Protein AF-A0A6A7BN21-F1 (afdb_monomer)

Radius of gyration: 21.77 Å; Cα contacts (8 Å, |Δi|>4): 288; chains: 1; bounding box: 59×49×71 Å

Organism: NCBI:txid1408161

pLDDT: mean 89.81, std 10.06, range [41.47, 98.38]

Secondary structure (DSSP, 8-state):
------PPPTTS--PPPPPPPPPHHHHHH--SPPPHHHHHHHHHHHHHHHHHHHHH-STT------TTS--HHHHHHHHHTTBPPPP-S-TTT--HHHHHHTSTT-B--S-GGGS-GGGGHHHHHHHHHHHHHHHHHHHHHHHTTS--TT-BSSTTS-BHHHHHHHHHHHHHHHTSHHHHHHHHHHHHHHHHHHHHHHHHHHHHTTSS-HHHHHHHHHHHTSHHHHHTS--S---GGG-HHHHHHHHHHHHHHHHHHHHHHHHHH-

Structure (mmCIF, N/CA/C/O backbone):
data_AF-A0A6A7BN21-F1
#
_entry.id   AF-A0A6A7BN21-F1
#
loop_
_atom_site.group_PDB
_atom_site.id
_atom_site.type_symbol
_atom_site.label_atom_id
_atom_site.label_alt_id
_atom_site.label_comp_id
_atom_site.label_asym_id
_atom_site.label_entity_id
_atom_site.label_seq_id
_atom_site.pdbx_PDB_ins_code
_atom_site.Cartn_x
_atom_site.Cartn_y
_atom_site.Cartn_z
_atom_site.occupancy
_atom_site.B_iso_or_equiv
_atom_site.auth_seq_id
_atom_site.auth_comp_id
_atom_site.auth_asym_id
_atom_site.auth_atom_id
_atom_site.pdbx_PDB_model_num
ATOM 1 N N . MET A 1 1 ? 35.716 -1.333 -40.943 1.00 42.56 1 MET A N 1
ATOM 2 C CA . MET A 1 1 ? 34.326 -1.482 -41.421 1.00 42.56 1 MET A CA 1
ATOM 3 C C . MET A 1 1 ? 33.413 -0.861 -40.382 1.00 42.56 1 MET A C 1
ATOM 5 O O . MET A 1 1 ? 33.575 -1.218 -39.221 1.00 42.56 1 MET A O 1
ATOM 9 N N . PRO A 1 2 ? 32.550 0.103 -40.733 1.00 41.47 2 PRO A N 1
ATOM 10 C CA . PRO A 1 2 ? 31.621 0.665 -39.765 1.00 41.47 2 PRO A CA 1
ATOM 11 C C . PRO A 1 2 ? 30.553 -0.388 -39.455 1.00 41.47 2 PRO A C 1
ATOM 13 O O . PRO A 1 2 ? 29.989 -0.986 -40.371 1.00 41.47 2 PRO A O 1
ATOM 16 N N . ALA A 1 3 ? 30.319 -0.651 -38.169 1.00 44.78 3 ALA A N 1
ATOM 17 C CA . ALA A 1 3 ? 29.201 -1.471 -37.732 1.00 44.78 3 ALA A CA 1
ATOM 18 C C . ALA A 1 3 ? 27.913 -0.778 -38.188 1.00 44.78 3 ALA A C 1
ATOM 20 O O . ALA A 1 3 ? 27.638 0.355 -37.791 1.00 44.78 3 ALA A O 1
ATOM 21 N N . ILE A 1 4 ? 27.159 -1.438 -39.065 1.00 44.41 4 ILE A N 1
ATOM 22 C CA . ILE A 1 4 ? 25.801 -1.027 -39.399 1.00 44.41 4 ILE A CA 1
ATOM 23 C C . ILE A 1 4 ? 25.013 -1.186 -38.101 1.00 44.41 4 ILE A C 1
ATOM 25 O O . ILE A 1 4 ? 24.675 -2.300 -37.709 1.00 44.41 4 ILE A O 1
ATOM 29 N N . LEU A 1 5 ? 24.791 -0.075 -37.396 1.00 45.62 5 LEU A N 1
ATOM 30 C CA . LEU A 1 5 ? 23.805 0.004 -36.329 1.00 45.62 5 LEU A CA 1
ATOM 31 C C . LEU A 1 5 ? 22.455 -0.240 -36.999 1.00 45.62 5 LEU A C 1
ATOM 33 O O . LEU A 1 5 ? 21.866 0.667 -37.585 1.00 45.62 5 LEU A O 1
ATOM 37 N N . SER A 1 6 ? 22.023 -1.500 -37.004 1.00 56.97 6 SER A N 1
ATOM 38 C CA . SER A 1 6 ? 20.677 -1.881 -37.396 1.00 56.97 6 SER A CA 1
ATOM 39 C C . SER A 1 6 ? 19.718 -1.052 -36.555 1.00 56.97 6 SER A C 1
ATOM 41 O O . SER A 1 6 ? 19.691 -1.193 -35.330 1.00 56.97 6 SER A O 1
ATOM 43 N N . LEU A 1 7 ? 18.989 -0.146 -37.208 1.00 54.78 7 LEU A N 1
ATOM 44 C CA . LEU A 1 7 ? 17.945 0.628 -36.556 1.00 54.78 7 LEU A CA 1
ATOM 45 C C . LEU A 1 7 ? 16.974 -0.353 -35.887 1.00 54.78 7 LEU A C 1
ATOM 47 O O . LEU A 1 7 ? 16.630 -1.370 -36.500 1.00 54.78 7 LEU A O 1
ATOM 51 N N . PRO A 1 8 ? 16.558 -0.092 -34.642 1.00 55.47 8 PRO A N 1
ATOM 52 C CA . PRO A 1 8 ? 15.614 -0.962 -33.972 1.00 55.47 8 PRO A CA 1
ATOM 53 C C . PRO A 1 8 ? 14.307 -0.994 -34.769 1.00 55.47 8 PRO A C 1
ATOM 55 O O . PRO A 1 8 ? 13.751 0.042 -35.131 1.00 55.47 8 PRO A O 1
ATOM 58 N N . VAL A 1 9 ? 13.848 -2.203 -35.085 1.00 60.66 9 VAL A N 1
ATOM 59 C CA . VAL A 1 9 ? 12.593 -2.423 -35.807 1.00 60.66 9 VAL A CA 1
ATOM 60 C C . VAL A 1 9 ? 11.453 -2.351 -34.785 1.00 60.66 9 VAL A C 1
ATOM 62 O O . VAL A 1 9 ? 11.447 -3.155 -33.846 1.00 60.66 9 VAL A O 1
ATOM 65 N N . PRO A 1 10 ? 10.494 -1.416 -34.927 1.00 67.75 10 PRO A N 1
ATOM 66 C CA . PRO A 1 10 ? 9.349 -1.328 -34.027 1.00 67.75 10 PRO A CA 1
ATOM 67 C C . PRO A 1 10 ? 8.583 -2.654 -33.962 1.00 67.75 10 PRO A C 1
ATOM 69 O O . PRO A 1 10 ? 8.379 -3.312 -34.982 1.00 67.75 10 PRO A O 1
ATOM 72 N N . GLY A 1 11 ? 8.155 -3.048 -32.762 1.00 64.25 11 GLY A N 1
ATOM 73 C CA . GLY A 1 11 ? 7.346 -4.252 -32.546 1.00 64.25 11 GLY A CA 1
ATOM 74 C C . GLY A 1 11 ? 8.090 -5.592 -32.603 1.00 64.25 11 GLY A C 1
ATOM 75 O O . GLY A 1 11 ? 7.440 -6.631 -32.530 1.00 64.25 11 GLY A O 1
ATOM 76 N N . LEU A 1 12 ? 9.425 -5.604 -32.706 1.00 74.44 12 LEU A N 1
ATOM 77 C CA . LEU A 1 12 ? 10.199 -6.854 -32.761 1.00 74.44 12 LEU A CA 1
ATOM 78 C C . LEU A 1 12 ? 10.358 -7.536 -31.389 1.00 74.44 12 LEU A C 1
ATOM 80 O O . LEU A 1 12 ? 10.608 -8.737 -31.320 1.00 74.44 12 LEU A O 1
ATOM 84 N N . TYR A 1 13 ? 10.190 -6.780 -30.301 1.00 82.06 13 TYR A N 1
ATOM 85 C CA . TYR A 1 13 ? 10.332 -7.266 -28.930 1.00 82.06 13 TYR A CA 1
ATOM 86 C C . TYR A 1 13 ? 9.049 -7.046 -28.127 1.00 82.06 13 TYR A C 1
ATOM 88 O O . TYR A 1 13 ? 8.415 -5.995 -28.214 1.00 82.06 13 TYR A O 1
ATOM 96 N N . SER A 1 14 ? 8.699 -8.033 -27.302 1.00 87.00 14 SER A N 1
ATOM 97 C CA . SER A 1 14 ? 7.621 -7.944 -26.315 1.00 87.00 14 SER A CA 1
ATOM 98 C C . SER A 1 14 ? 8.049 -8.635 -25.023 1.00 87.00 14 SER A C 1
ATOM 100 O O . SER A 1 14 ? 8.828 -9.588 -25.059 1.00 87.00 14 SER A O 1
ATOM 102 N N . LEU A 1 15 ? 7.575 -8.121 -23.889 1.00 89.44 15 LEU A N 1
ATOM 103 C CA . LEU A 1 15 ? 7.715 -8.783 -22.593 1.00 89.44 15 LEU A CA 1
ATOM 104 C C . LEU A 1 15 ? 6.478 -9.655 -22.347 1.00 89.44 15 LEU A C 1
ATOM 106 O O . LEU A 1 15 ? 5.384 -9.263 -22.769 1.00 89.44 15 LEU A O 1
ATOM 110 N N . PRO A 1 16 ? 6.621 -10.813 -21.678 1.00 91.56 16 PRO A N 1
ATOM 111 C CA . PRO A 1 16 ? 5.476 -11.612 -21.266 1.00 91.56 16 PRO A CA 1
ATOM 112 C C . PRO A 1 16 ? 4.505 -10.783 -20.410 1.00 91.56 16 PRO A C 1
ATOM 114 O O . PRO A 1 16 ? 4.956 -9.991 -19.582 1.00 91.56 16 PRO A O 1
ATOM 117 N N . PRO A 1 17 ? 3.183 -10.937 -20.578 1.00 92.56 17 PRO A N 1
ATOM 118 C CA . PRO A 1 17 ? 2.234 -10.291 -19.683 1.00 92.56 17 PRO A CA 1
ATOM 119 C C . PRO A 1 17 ? 2.371 -10.860 -18.266 1.00 92.56 17 PRO A C 1
ATOM 121 O O . PRO A 1 17 ? 2.760 -12.014 -18.083 1.00 92.56 17 PRO A O 1
ATOM 124 N N . PHE A 1 18 ? 2.006 -10.056 -17.267 1.00 94.44 18 PHE A N 1
ATOM 125 C CA . PHE A 1 18 ? 1.865 -10.556 -15.900 1.00 94.44 18 PHE A CA 1
ATOM 126 C C . PHE A 1 18 ? 0.624 -11.440 -15.778 1.00 94.44 18 PHE A C 1
ATOM 128 O O . PHE A 1 18 ? -0.280 -11.387 -16.620 1.00 94.44 18 PHE A O 1
ATOM 135 N N . SER A 1 19 ? 0.577 -12.230 -14.705 1.00 94.50 19 SER A N 1
ATOM 136 C CA . SER A 1 19 ? -0.635 -12.938 -14.308 1.00 94.50 19 SER A CA 1
ATOM 137 C C . SER A 1 19 ? -1.807 -11.949 -14.142 1.00 94.50 19 SER A C 1
ATOM 139 O O . SER A 1 19 ? -1.586 -10.791 -13.763 1.00 94.50 19 SER A O 1
ATOM 141 N N . PRO A 1 20 ? -3.055 -12.351 -14.462 1.00 93.50 20 PRO A N 1
ATOM 142 C CA . PRO A 1 20 ? -4.218 -11.479 -14.316 1.00 93.50 20 PRO A CA 1
ATOM 143 C C . PRO A 1 20 ? -4.337 -10.923 -12.897 1.00 93.50 20 PRO A C 1
ATOM 145 O O . PRO A 1 20 ? -4.023 -11.614 -11.930 1.00 93.50 20 PRO A O 1
ATOM 148 N N . ALA A 1 21 ? -4.815 -9.685 -12.772 1.00 94.12 21 ALA A N 1
ATOM 149 C CA . ALA A 1 21 ? -4.998 -9.066 -11.467 1.00 94.12 21 ALA A CA 1
ATOM 150 C C . ALA A 1 21 ? -5.966 -9.876 -10.590 1.00 94.12 21 ALA A C 1
ATOM 152 O O . ALA A 1 21 ? -6.990 -10.379 -11.060 1.00 94.12 21 ALA A O 1
ATOM 153 N N . LEU A 1 22 ? -5.622 -9.971 -9.311 1.00 94.00 22 LEU A N 1
ATOM 154 C CA . LEU A 1 22 ? -6.385 -10.646 -8.279 1.00 94.00 22 LEU A CA 1
ATOM 155 C C . LEU A 1 22 ? -7.800 -10.078 -8.197 1.00 94.00 22 LEU A C 1
ATOM 157 O O . LEU A 1 22 ? -8.002 -8.861 -8.207 1.00 94.00 22 LEU A O 1
ATOM 161 N N . THR A 1 23 ? -8.778 -10.972 -8.090 1.00 92.75 23 THR A N 1
ATOM 162 C CA . THR A 1 23 ? -10.183 -10.604 -7.936 1.00 92.75 23 THR A CA 1
ATOM 163 C C . THR A 1 23 ? -10.618 -10.724 -6.484 1.00 92.75 23 THR A C 1
ATOM 165 O O . THR A 1 23 ? -10.099 -11.537 -5.715 1.00 92.75 23 THR A O 1
ATOM 168 N N . GLN A 1 24 ? -11.637 -9.944 -6.128 1.00 92.44 24 GLN A N 1
ATOM 169 C CA . GLN A 1 24 ? -12.270 -10.033 -4.818 1.00 92.44 24 GLN A CA 1
ATOM 170 C C . GLN A 1 24 ? -12.820 -11.445 -4.549 1.00 92.44 24 GLN A C 1
ATOM 172 O O . GLN A 1 24 ? -12.638 -11.980 -3.459 1.00 92.44 24 GLN A O 1
ATOM 177 N N . ASP A 1 25 ? -13.422 -12.082 -5.556 1.00 93.12 25 ASP A N 1
ATOM 178 C CA . ASP A 1 25 ? -13.955 -13.444 -5.437 1.00 93.12 25 ASP A CA 1
ATOM 179 C C . ASP A 1 25 ? -12.863 -14.473 -5.117 1.00 93.12 25 ASP A C 1
ATOM 181 O O . ASP A 1 25 ? -13.077 -15.367 -4.300 1.00 93.12 25 ASP A O 1
ATOM 185 N N . ALA A 1 26 ? -11.675 -14.337 -5.719 1.00 94.81 26 ALA A N 1
ATOM 186 C CA . ALA A 1 26 ? -10.551 -15.229 -5.448 1.00 94.81 26 ALA A CA 1
ATOM 187 C C . ALA A 1 26 ? -10.049 -15.095 -4.003 1.00 94.81 26 ALA A C 1
ATOM 189 O O . ALA A 1 26 ? -9.702 -16.098 -3.380 1.00 94.81 26 ALA A O 1
ATOM 190 N N . VAL A 1 27 ? -10.059 -13.880 -3.449 1.00 94.31 27 VAL A N 1
ATOM 191 C CA . VAL A 1 27 ? -9.724 -13.645 -2.038 1.00 94.31 27 VAL A CA 1
ATOM 192 C C . VAL A 1 27 ? -10.756 -14.251 -1.098 1.00 94.31 27 VAL A C 1
ATOM 194 O O . VAL A 1 27 ? -10.382 -14.928 -0.140 1.00 94.31 27 VAL A O 1
ATOM 197 N N . HIS A 1 28 ? -12.045 -14.074 -1.385 1.00 92.25 28 HIS A N 1
ATOM 198 C CA . HIS A 1 28 ? -13.116 -14.659 -0.572 1.00 92.25 28 HIS A CA 1
ATOM 199 C C . HIS A 1 28 ? -13.106 -16.187 -0.600 1.00 92.25 28 HIS A C 1
ATOM 201 O O . HIS A 1 28 ? -13.373 -16.826 0.416 1.00 92.25 28 HIS A O 1
ATOM 207 N N . ALA A 1 29 ? -12.760 -16.778 -1.744 1.00 95.19 29 ALA A N 1
ATOM 208 C CA . ALA A 1 29 ? -12.617 -18.222 -1.893 1.00 95.19 29 ALA A CA 1
ATOM 209 C C . ALA A 1 29 ? -11.328 -18.780 -1.261 1.00 95.19 29 ALA A C 1
ATOM 211 O O . ALA A 1 29 ? -11.211 -19.994 -1.084 1.00 95.19 29 ALA A O 1
ATOM 212 N N . CYS A 1 30 ? -10.354 -17.926 -0.933 1.00 96.38 30 CYS A N 1
ATOM 213 C CA . CYS A 1 30 ? -9.093 -18.353 -0.346 1.00 96.38 30 CYS A CA 1
ATOM 214 C C . CYS A 1 30 ? -9.301 -18.790 1.121 1.00 96.38 30 CYS A C 1
ATOM 216 O O . CYS A 1 30 ? -9.853 -18.024 1.921 1.00 96.38 30 CYS A O 1
ATOM 218 N N . PRO A 1 31 ? -8.875 -20.008 1.507 1.00 94.12 31 PRO A N 1
ATOM 219 C CA . PRO A 1 31 ? -9.107 -20.519 2.855 1.00 94.12 31 PRO A CA 1
ATOM 220 C C . PRO A 1 31 ? -8.127 -19.947 3.884 1.00 94.12 31 PRO A C 1
ATOM 222 O O . PRO A 1 31 ? -8.529 -19.668 5.012 1.00 94.12 31 PRO A O 1
ATOM 225 N N . GLU A 1 32 ? -6.862 -19.745 3.508 1.00 95.69 32 GLU A N 1
ATOM 226 C CA . GLU A 1 32 ? -5.788 -19.409 4.445 1.00 95.69 32 GLU A CA 1
ATOM 227 C C . GLU A 1 32 ? -5.035 -18.147 4.006 1.00 95.69 32 GLU A C 1
ATOM 229 O O . GLU A 1 32 ? -4.597 -18.066 2.856 1.00 95.69 32 GLU A O 1
ATOM 234 N N . PRO A 1 33 ? -4.876 -17.150 4.896 1.00 97.19 33 PRO A N 1
ATOM 235 C CA . PRO A 1 33 ? -4.109 -15.953 4.592 1.00 97.19 33 PRO A CA 1
ATOM 236 C C . PRO A 1 33 ? -2.603 -16.232 4.637 1.00 97.19 33 PRO A C 1
ATOM 238 O O . PRO A 1 33 ? -2.114 -17.024 5.446 1.00 97.19 33 PRO A O 1
ATOM 241 N N . LEU A 1 34 ? -1.844 -15.506 3.817 1.00 96.56 34 LEU A N 1
ATOM 242 C CA . LEU A 1 34 ? -0.387 -15.502 3.897 1.00 96.56 34 LEU A CA 1
ATOM 243 C C . LEU A 1 34 ? 0.067 -14.909 5.250 1.00 96.56 34 LEU A C 1
ATOM 245 O O . LEU A 1 34 ? -0.514 -13.924 5.714 1.00 96.56 34 LEU A O 1
ATOM 249 N N . PRO A 1 35 ? 1.134 -15.430 5.886 1.00 97.56 35 PRO A N 1
ATOM 250 C CA . PRO A 1 35 ? 1.651 -14.843 7.115 1.00 97.56 35 PRO A CA 1
ATOM 251 C C . PRO A 1 35 ? 2.061 -13.373 6.949 1.00 97.56 35 PRO A C 1
ATOM 253 O O . PRO A 1 35 ? 2.876 -13.029 6.090 1.00 97.56 35 PRO A O 1
ATOM 256 N N . ALA A 1 36 ? 1.555 -12.511 7.835 1.00 97.12 36 ALA A N 1
ATOM 257 C CA . ALA A 1 36 ? 1.750 -11.061 7.764 1.00 97.12 36 ALA A CA 1
ATOM 258 C C . ALA A 1 36 ? 3.226 -10.635 7.680 1.00 97.12 36 ALA A C 1
ATOM 260 O O . ALA A 1 36 ? 3.567 -9.737 6.913 1.00 97.12 36 ALA A O 1
ATOM 261 N N . TYR A 1 37 ? 4.116 -11.298 8.426 1.00 96.75 37 TYR A N 1
ATOM 262 C CA . TYR A 1 37 ? 5.542 -10.955 8.448 1.00 96.75 37 TYR A CA 1
ATOM 263 C C . TYR A 1 37 ? 6.227 -11.162 7.087 1.00 96.75 37 TYR A C 1
ATOM 265 O O . TYR A 1 37 ? 7.124 -10.395 6.735 1.00 96.75 37 TYR A O 1
ATOM 273 N N . LEU A 1 38 ? 5.800 -12.164 6.306 1.00 96.50 38 LEU A N 1
ATOM 274 C CA . LEU A 1 38 ? 6.321 -12.393 4.957 1.00 96.50 38 LEU A CA 1
ATOM 275 C C . LEU A 1 38 ? 5.877 -11.267 4.031 1.00 96.50 38 LEU A C 1
ATOM 277 O O . LEU A 1 38 ? 6.703 -10.671 3.341 1.00 96.50 38 LEU A O 1
ATOM 281 N N . LEU A 1 39 ? 4.585 -10.936 4.067 1.00 97.25 39 LEU A N 1
ATOM 282 C CA . LEU A 1 39 ? 4.015 -9.902 3.213 1.00 97.25 39 LEU A CA 1
ATOM 283 C C . LEU A 1 39 ? 4.629 -8.525 3.500 1.00 97.25 39 LEU A C 1
ATOM 285 O O . LEU A 1 39 ? 5.027 -7.821 2.572 1.00 97.25 39 LEU A O 1
ATOM 289 N N . ILE A 1 40 ? 4.798 -8.177 4.779 1.00 98.12 40 ILE A N 1
ATOM 290 C CA . ILE A 1 40 ? 5.505 -6.964 5.215 1.00 98.12 40 ILE A CA 1
ATOM 291 C C . ILE A 1 40 ? 6.932 -6.936 4.662 1.00 98.12 40 ILE A C 1
ATOM 293 O O . ILE A 1 40 ? 7.345 -5.931 4.080 1.00 98.12 40 ILE A O 1
ATOM 297 N N . GLY A 1 41 ? 7.672 -8.040 4.801 1.00 97.62 41 GLY A N 1
ATOM 298 C CA . GLY A 1 41 ? 9.033 -8.156 4.281 1.00 97.62 41 GLY A CA 1
ATOM 299 C C . GLY A 1 41 ? 9.101 -7.912 2.772 1.00 97.62 41 GLY A C 1
ATOM 300 O O . GLY A 1 41 ? 9.922 -7.116 2.316 1.00 97.62 41 GLY A O 1
ATOM 301 N N . HIS A 1 42 ? 8.201 -8.525 1.999 1.00 97.62 42 HIS A N 1
ATOM 302 C CA . HIS A 1 42 ? 8.120 -8.314 0.551 1.00 97.62 42 HIS A CA 1
ATOM 303 C C . HIS A 1 42 ? 7.785 -6.864 0.188 1.00 97.62 42 HIS A C 1
ATOM 305 O O . HIS A 1 42 ? 8.465 -6.287 -0.662 1.00 97.62 42 HIS A O 1
ATOM 311 N N . MET A 1 43 ? 6.799 -6.248 0.848 1.00 98.38 43 MET A N 1
ATOM 312 C CA . MET A 1 43 ? 6.413 -4.859 0.577 1.00 98.38 43 MET A CA 1
ATOM 313 C C . MET A 1 43 ? 7.553 -3.878 0.858 1.00 98.38 43 MET A C 1
ATOM 315 O O . MET A 1 43 ? 7.820 -2.989 0.048 1.00 98.38 43 MET A O 1
ATOM 319 N N . LEU A 1 44 ? 8.259 -4.037 1.978 1.00 97.94 44 LEU A N 1
ATOM 320 C CA . LEU A 1 44 ? 9.373 -3.157 2.335 1.00 97.94 44 LEU A CA 1
ATOM 321 C C . LEU A 1 44 ? 10.565 -3.331 1.390 1.00 97.94 44 LEU A C 1
ATOM 323 O O . LEU A 1 44 ? 11.088 -2.336 0.886 1.00 97.94 44 LEU A O 1
ATOM 327 N N . ASN A 1 45 ? 10.956 -4.575 1.104 1.00 97.69 45 ASN A N 1
ATOM 328 C CA . ASN A 1 45 ? 12.067 -4.863 0.197 1.00 97.69 45 ASN A CA 1
ATOM 329 C C . ASN A 1 45 ? 11.795 -4.319 -1.208 1.00 97.69 45 ASN A C 1
ATOM 331 O O . ASN A 1 45 ? 12.654 -3.651 -1.788 1.00 97.69 45 ASN A O 1
ATOM 335 N N . LEU A 1 46 ? 10.584 -4.540 -1.730 1.00 97.81 46 LEU A N 1
ATOM 336 C CA . LEU A 1 46 ? 10.193 -4.003 -3.026 1.00 97.81 46 LEU A CA 1
ATOM 337 C C . LEU A 1 46 ? 10.170 -2.475 -3.017 1.00 97.81 46 LEU A C 1
ATOM 339 O O . LEU A 1 46 ? 10.686 -1.862 -3.946 1.00 97.81 46 LEU A O 1
ATOM 343 N N . SER A 1 47 ? 9.627 -1.849 -1.970 1.00 97.75 47 SER A N 1
ATOM 344 C CA . SER A 1 47 ? 9.594 -0.385 -1.860 1.00 97.75 47 SER A CA 1
ATOM 345 C C . SER A 1 47 ? 10.993 0.210 -1.970 1.00 97.75 47 SER A C 1
ATOM 347 O O . SER A 1 47 ? 11.219 1.090 -2.796 1.00 97.75 47 SER A O 1
ATOM 349 N N . ILE A 1 48 ? 11.950 -0.313 -1.198 1.00 97.06 48 ILE A N 1
ATOM 350 C CA . ILE A 1 48 ? 13.353 0.121 -1.243 1.00 97.06 48 ILE A CA 1
ATOM 351 C C . ILE A 1 48 ? 13.923 -0.068 -2.651 1.00 97.06 48 ILE A C 1
ATOM 353 O O . ILE A 1 48 ? 14.566 0.838 -3.185 1.00 97.06 48 ILE A O 1
ATOM 357 N N . HIS A 1 49 ? 13.661 -1.221 -3.266 1.00 96.69 49 HIS A N 1
ATOM 358 C CA . HIS A 1 49 ? 14.163 -1.530 -4.596 1.00 96.69 49 HIS A CA 1
ATOM 359 C C . HIS A 1 49 ? 13.626 -0.550 -5.652 1.00 96.69 49 HIS A C 1
ATOM 361 O O . HIS A 1 49 ? 14.418 0.100 -6.336 1.00 96.69 49 HIS A O 1
ATOM 367 N N . LEU A 1 50 ? 12.307 -0.354 -5.735 1.00 95.69 50 LEU A N 1
ATOM 368 C CA . LEU A 1 50 ? 11.693 0.540 -6.724 1.00 95.69 50 LEU A CA 1
ATOM 369 C C . LEU A 1 50 ? 12.052 2.008 -6.484 1.00 95.69 50 LEU A C 1
ATOM 371 O O . LEU A 1 50 ? 12.338 2.727 -7.439 1.00 95.69 50 LEU A O 1
ATOM 375 N N . ILE A 1 51 ? 12.118 2.441 -5.221 1.00 95.06 51 ILE A N 1
ATOM 376 C CA . ILE A 1 51 ? 12.590 3.785 -4.867 1.00 95.06 51 ILE A CA 1
ATOM 377 C C . ILE A 1 51 ? 14.037 3.979 -5.324 1.00 95.06 51 ILE A C 1
ATOM 379 O O . ILE A 1 51 ? 14.366 5.049 -5.826 1.00 95.06 51 ILE A O 1
ATOM 383 N N . SER A 1 52 ? 14.906 2.972 -5.190 1.00 94.31 52 SER A N 1
ATOM 384 C CA . SER A 1 52 ? 16.302 3.090 -5.630 1.00 94.31 52 SER A CA 1
ATOM 385 C C . SER A 1 52 ? 16.441 3.149 -7.156 1.00 94.31 52 SER A C 1
ATOM 387 O O . SER A 1 52 ? 17.243 3.937 -7.657 1.00 94.31 52 SER A O 1
ATOM 389 N N . ILE A 1 53 ? 15.614 2.404 -7.899 1.00 93.56 53 ILE A N 1
ATOM 390 C CA . ILE A 1 53 ? 15.529 2.493 -9.366 1.00 93.56 53 ILE A CA 1
ATOM 391 C C . ILE A 1 53 ? 15.080 3.889 -9.794 1.00 93.56 53 ILE A C 1
ATOM 393 O O . ILE A 1 53 ? 15.741 4.528 -10.616 1.00 93.56 53 ILE A O 1
ATOM 397 N N . ASP A 1 54 ? 14.003 4.395 -9.193 1.00 91.00 54 ASP A N 1
ATOM 398 C CA . ASP A 1 54 ? 13.528 5.751 -9.458 1.00 91.00 54 ASP A CA 1
ATOM 399 C C . ASP A 1 54 ? 14.590 6.781 -9.082 1.00 91.00 54 ASP A C 1
ATOM 401 O O . ASP A 1 54 ? 14.774 7.755 -9.810 1.00 91.00 54 ASP A O 1
ATOM 405 N N . ALA A 1 55 ? 15.341 6.543 -8.000 1.00 90.75 55 ALA A N 1
ATOM 406 C CA . ALA A 1 55 ? 16.434 7.383 -7.521 1.00 90.75 55 ALA A CA 1
ATOM 407 C C . ALA A 1 55 ? 17.694 7.365 -8.412 1.00 90.75 55 ALA A C 1
ATOM 409 O O . ALA A 1 55 ? 18.495 8.307 -8.346 1.00 90.75 55 ALA A O 1
ATOM 410 N N . ALA A 1 56 ? 17.849 6.373 -9.286 1.00 91.31 56 ALA A N 1
ATOM 411 C CA . ALA A 1 56 ? 19.022 6.216 -10.142 1.00 91.31 56 ALA A CA 1
ATOM 412 C C . ALA A 1 56 ? 18.823 6.721 -11.583 1.00 91.31 56 ALA A C 1
ATOM 414 O O . ALA A 1 56 ? 19.806 7.003 -12.268 1.00 91.31 56 ALA A O 1
ATOM 415 N N . GLY A 1 57 ? 17.579 6.887 -12.048 1.00 86.50 57 GLY A N 1
ATOM 416 C CA . GLY A 1 57 ? 17.302 7.291 -13.430 1.00 86.50 57 GLY A CA 1
ATOM 417 C C . GLY A 1 57 ? 16.035 8.121 -13.619 1.00 86.50 57 GLY A C 1
ATOM 418 O O . GLY A 1 57 ? 15.383 8.531 -12.662 1.00 86.50 57 GLY A O 1
ATOM 419 N N . SER A 1 58 ? 15.709 8.385 -14.886 1.00 88.31 58 SER A N 1
ATOM 420 C CA . SER A 1 58 ? 14.498 9.096 -15.333 1.00 88.31 58 SER A CA 1
ATOM 421 C C . SER A 1 58 ? 13.678 8.297 -16.352 1.00 88.31 58 SER A C 1
ATOM 423 O O . SER A 1 58 ? 12.751 8.831 -16.960 1.00 88.31 58 SER A O 1
ATOM 425 N N . PHE A 1 59 ? 14.004 7.012 -16.542 1.00 90.94 59 PHE A N 1
ATOM 426 C CA . PHE A 1 59 ? 13.330 6.131 -17.500 1.00 90.94 59 PHE A CA 1
ATOM 427 C C . PHE A 1 59 ? 11.811 6.089 -17.267 1.00 90.94 59 PHE A C 1
ATOM 429 O O . PHE A 1 59 ? 11.023 6.176 -18.204 1.00 90.94 59 PHE A O 1
ATOM 436 N N . PHE A 1 60 ? 11.388 6.056 -16.001 1.00 90.06 60 PHE A N 1
ATOM 437 C CA . PHE A 1 60 ? 9.977 6.063 -15.607 1.00 90.06 60 PHE A CA 1
ATOM 438 C C . PHE A 1 60 ? 9.407 7.471 -15.387 1.00 90.06 60 PHE A C 1
ATOM 440 O O . PHE A 1 60 ? 8.423 7.644 -14.670 1.00 90.06 60 PHE A O 1
ATOM 447 N N . GLY A 1 61 ? 9.981 8.479 -16.045 1.00 85.75 61 GLY A N 1
ATOM 448 C CA . GLY A 1 61 ? 9.537 9.866 -15.980 1.00 85.75 61 GLY A CA 1
ATOM 449 C C . GLY A 1 61 ? 10.201 10.686 -14.870 1.00 85.75 61 GLY A C 1
ATOM 450 O O . GLY A 1 61 ? 11.102 10.211 -14.173 1.00 85.75 61 GLY A O 1
ATOM 451 N N . PRO A 1 62 ? 9.793 11.960 -14.737 1.00 80.94 62 PRO A N 1
ATOM 452 C CA . PRO A 1 62 ? 10.313 12.846 -13.709 1.00 80.94 62 PRO A CA 1
ATOM 453 C C . PRO A 1 62 ? 9.858 12.390 -12.322 1.00 80.94 62 PRO A C 1
ATOM 455 O O . PRO A 1 62 ? 8.749 11.885 -12.147 1.00 80.94 62 PRO A O 1
ATOM 458 N N . ARG A 1 63 ? 10.713 12.617 -11.324 1.00 76.88 63 ARG A N 1
ATOM 459 C CA . ARG A 1 63 ? 10.362 12.360 -9.927 1.00 76.88 63 ARG A CA 1
ATOM 460 C C . ARG A 1 63 ? 9.384 13.413 -9.446 1.00 76.88 63 ARG A C 1
ATOM 462 O O . ARG A 1 63 ? 9.678 14.604 -9.544 1.00 76.88 63 ARG A O 1
ATOM 469 N N . ASP A 1 64 ? 8.280 12.968 -8.859 1.00 74.12 64 ASP A N 1
ATOM 470 C CA . ASP A 1 64 ? 7.507 13.841 -7.990 1.00 74.12 64 ASP A CA 1
ATOM 471 C C . ASP A 1 64 ? 8.245 13.970 -6.652 1.00 74.12 64 ASP A C 1
ATOM 473 O O . ASP A 1 64 ? 8.439 12.991 -5.928 1.00 74.12 64 ASP A O 1
ATOM 477 N N . THR A 1 65 ? 8.716 15.178 -6.358 1.00 76.06 65 THR A N 1
ATOM 478 C CA . THR A 1 65 ? 9.421 15.516 -5.116 1.00 76.06 65 THR A CA 1
ATOM 479 C C . THR A 1 65 ? 8.507 16.179 -4.091 1.00 76.06 65 THR A C 1
ATOM 481 O O . THR A 1 65 ? 8.977 16.568 -3.022 1.00 76.06 65 THR A O 1
ATOM 484 N N . SER A 1 66 ? 7.212 16.318 -4.387 1.00 87.38 66 SER A N 1
ATOM 485 C CA . SER A 1 66 ? 6.240 16.878 -3.456 1.00 87.38 66 SER A CA 1
ATOM 486 C C . SER A 1 66 ? 6.110 15.983 -2.217 1.00 87.38 66 SER A C 1
ATOM 488 O O . SER A 1 66 ? 5.632 14.852 -2.330 1.00 87.38 66 SER A O 1
ATOM 490 N N . PRO A 1 67 ? 6.429 16.480 -1.005 1.00 87.19 67 PRO A N 1
ATOM 491 C CA . PRO A 1 67 ? 6.166 15.740 0.231 1.00 87.19 67 PRO A CA 1
ATOM 492 C C . PRO A 1 67 ? 4.666 15.699 0.579 1.00 87.19 67 PRO A C 1
ATOM 494 O O . PRO A 1 67 ? 4.269 15.054 1.546 1.00 87.19 67 PRO A O 1
ATOM 497 N N . TYR A 1 68 ? 3.830 16.397 -0.199 1.00 89.62 68 TYR A N 1
ATOM 498 C CA . TYR A 1 68 ? 2.389 16.551 0.009 1.00 89.62 68 TYR A CA 1
ATOM 499 C C . TYR A 1 68 ? 1.554 15.825 -1.053 1.00 89.62 68 TYR A C 1
ATOM 501 O O . TYR A 1 68 ? 0.371 16.130 -1.211 1.00 89.62 68 TYR A O 1
ATOM 509 N N . THR A 1 69 ? 2.172 14.911 -1.801 1.00 90.19 69 THR A N 1
ATOM 510 C CA . THR A 1 69 ? 1.510 14.039 -2.776 1.00 90.19 69 THR A CA 1
ATOM 511 C C . THR A 1 69 ? 1.795 12.587 -2.388 1.00 90.19 69 THR A C 1
ATOM 513 O O . THR A 1 69 ? 2.943 12.267 -2.073 1.00 90.19 69 THR A O 1
ATOM 516 N N . PRO A 1 70 ? 0.799 11.683 -2.382 1.00 92.31 70 PRO A N 1
ATOM 517 C CA . PRO A 1 70 ? 1.029 10.297 -1.997 1.00 92.31 70 PRO A CA 1
ATOM 518 C C . PRO A 1 70 ? 1.731 9.549 -3.135 1.00 92.31 70 PRO A C 1
ATOM 520 O O . PRO A 1 70 ? 1.091 9.012 -4.032 1.00 92.31 70 PRO A O 1
ATOM 523 N N . SER A 1 71 ? 3.060 9.530 -3.097 1.00 92.75 71 SER A N 1
ATOM 524 C CA . SER A 1 71 ? 3.904 8.682 -3.942 1.00 92.75 71 SER A CA 1
ATOM 525 C C . SER A 1 71 ? 4.407 7.470 -3.157 1.00 92.75 71 SER A C 1
ATOM 527 O O . SER A 1 71 ? 4.396 7.483 -1.924 1.00 92.75 71 SER A O 1
ATOM 529 N N . LEU A 1 72 ? 4.907 6.438 -3.851 1.00 94.56 72 LEU A N 1
ATOM 530 C CA . LEU A 1 72 ? 5.531 5.278 -3.198 1.00 94.56 72 LEU A CA 1
ATOM 531 C C . LEU A 1 72 ? 6.610 5.714 -2.195 1.00 94.56 72 LEU A C 1
ATOM 533 O O . LEU A 1 72 ? 6.634 5.236 -1.064 1.00 94.56 72 LEU A O 1
ATOM 537 N N . TYR A 1 73 ? 7.453 6.673 -2.590 1.00 94.44 73 TYR A N 1
ATOM 538 C CA . TYR A 1 73 ? 8.469 7.258 -1.720 1.00 94.44 73 TYR A CA 1
ATOM 539 C C . TYR A 1 73 ? 7.854 7.907 -0.475 1.00 94.44 73 TYR A C 1
ATOM 541 O O . TYR A 1 73 ? 8.240 7.570 0.640 1.00 94.44 73 TYR A O 1
ATOM 549 N N . VAL A 1 74 ? 6.868 8.795 -0.645 1.00 94.69 74 VAL A N 1
ATOM 550 C CA . VAL A 1 74 ? 6.237 9.507 0.478 1.00 94.69 74 VAL A CA 1
ATOM 551 C C . VAL A 1 74 ? 5.548 8.534 1.432 1.00 94.69 74 VAL A C 1
ATOM 553 O O . VAL A 1 74 ? 5.704 8.662 2.645 1.00 94.69 74 VAL A O 1
ATOM 556 N N . LEU A 1 75 ? 4.816 7.548 0.918 1.00 95.62 75 LEU A N 1
ATOM 557 C CA . LEU A 1 75 ? 4.117 6.557 1.739 1.00 95.62 75 LEU A CA 1
ATOM 558 C C . LEU A 1 75 ? 5.100 5.656 2.491 1.00 95.62 75 LEU A C 1
ATOM 560 O O . LEU A 1 75 ? 4.944 5.474 3.699 1.00 95.62 75 LEU A O 1
ATOM 564 N N . TYR A 1 76 ? 6.148 5.173 1.818 1.00 95.94 76 TYR A N 1
ATOM 565 C CA . TYR A 1 76 ? 7.219 4.399 2.444 1.00 95.94 76 TYR A CA 1
ATOM 566 C C . TYR A 1 76 ? 7.912 5.199 3.550 1.00 95.94 76 TYR A C 1
ATOM 568 O O . TYR A 1 76 ? 7.949 4.757 4.696 1.00 95.94 76 TYR A O 1
ATOM 576 N N . THR A 1 77 ? 8.391 6.409 3.244 1.00 94.00 77 THR A N 1
ATOM 577 C CA . THR A 1 77 ? 9.048 7.283 4.223 1.00 94.00 77 THR A CA 1
ATOM 578 C C . THR A 1 77 ? 8.126 7.590 5.392 1.00 94.00 77 THR A C 1
ATOM 580 O O . THR A 1 77 ? 8.569 7.628 6.542 1.00 94.00 77 THR A O 1
ATOM 583 N N . ARG A 1 78 ? 6.829 7.786 5.133 1.00 93.38 78 ARG A N 1
ATOM 584 C CA . ARG A 1 78 ? 5.888 8.046 6.213 1.00 93.38 78 ARG A CA 1
ATOM 585 C C . ARG A 1 78 ? 5.729 6.850 7.140 1.00 93.38 78 ARG A C 1
ATOM 587 O O . ARG A 1 78 ? 5.748 7.023 8.358 1.00 93.38 78 ARG A O 1
ATOM 594 N N . LEU A 1 79 ? 5.597 5.661 6.563 1.00 94.19 79 LEU A N 1
ATOM 595 C CA . LEU A 1 79 ? 5.466 4.412 7.297 1.00 94.19 79 LEU A CA 1
ATOM 596 C C . LEU A 1 79 ? 6.711 4.127 8.149 1.00 94.19 79 LEU A C 1
ATOM 598 O O . LEU A 1 79 ? 6.570 3.799 9.329 1.00 94.19 79 LEU A O 1
ATOM 602 N N . THR A 1 80 ? 7.912 4.302 7.585 1.00 93.12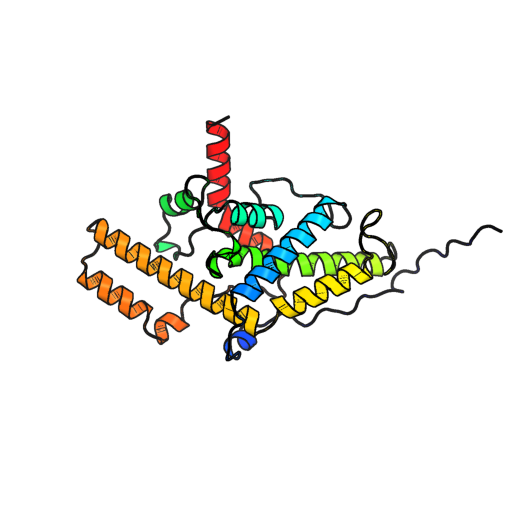 80 THR A N 1
ATOM 603 C CA . THR A 1 80 ? 9.187 4.076 8.287 1.00 93.12 80 THR A CA 1
ATOM 604 C C . THR A 1 80 ? 9.445 5.091 9.390 1.00 93.12 80 THR A C 1
ATOM 606 O O . THR A 1 80 ? 10.028 4.741 10.410 1.00 93.12 80 THR A O 1
ATOM 609 N N . ASN A 1 81 ? 8.978 6.330 9.219 1.00 91.44 81 ASN A N 1
ATOM 610 C CA . ASN A 1 81 ? 9.072 7.377 10.241 1.00 91.44 81 ASN A CA 1
ATOM 611 C C . ASN A 1 81 ? 7.970 7.267 11.308 1.00 91.44 81 ASN A C 1
ATOM 613 O O . ASN A 1 81 ? 7.825 8.157 12.144 1.00 91.44 81 ASN A O 1
ATOM 617 N N . GLY A 1 82 ? 7.172 6.198 11.269 1.00 89.88 82 GLY A N 1
ATOM 618 C CA . GLY A 1 82 ? 6.151 5.920 12.268 1.00 89.88 82 GLY A CA 1
ATOM 619 C C . GLY A 1 82 ? 4.877 6.744 12.113 1.00 89.88 82 GLY A C 1
ATOM 620 O O . GLY A 1 82 ? 3.995 6.615 12.954 1.00 89.88 82 GLY A O 1
ATOM 621 N N . TYR A 1 83 ? 4.706 7.560 11.067 1.00 91.38 83 TYR A N 1
ATOM 622 C CA . TYR A 1 83 ? 3.454 8.305 10.924 1.00 91.38 83 TYR A CA 1
ATOM 623 C C . TYR A 1 83 ? 2.270 7.349 10.775 1.00 91.38 83 TYR A C 1
ATOM 625 O O . TYR A 1 83 ? 2.364 6.268 10.178 1.00 91.38 83 TYR A O 1
ATOM 633 N N . ILE A 1 84 ? 1.147 7.767 11.345 1.00 89.62 84 ILE A N 1
ATOM 634 C CA . ILE A 1 84 ? -0.108 7.027 11.308 1.00 89.62 84 ILE A CA 1
ATOM 635 C C . ILE A 1 84 ? -0.813 7.345 9.983 1.00 89.62 84 ILE A C 1
ATOM 637 O O . ILE A 1 84 ? -0.778 8.483 9.494 1.00 89.62 84 ILE A O 1
ATOM 641 N N . ALA A 1 85 ? -1.408 6.326 9.365 1.00 90.25 85 ALA A N 1
ATOM 642 C CA . ALA A 1 85 ? -2.222 6.500 8.169 1.00 90.25 85 ALA A CA 1
ATOM 643 C C . ALA A 1 85 ? -3.474 7.352 8.480 1.00 90.25 85 ALA A C 1
ATOM 645 O O . ALA A 1 85 ? -3.843 7.512 9.649 1.00 90.25 85 ALA A O 1
ATOM 646 N N . PRO A 1 86 ? -4.130 7.945 7.470 1.00 90.56 86 PRO A N 1
ATOM 647 C CA . PRO A 1 86 ? -5.436 8.569 7.654 1.00 90.56 86 PRO A CA 1
ATOM 648 C C . PRO A 1 86 ? -6.424 7.587 8.301 1.00 90.56 86 PRO A C 1
ATOM 650 O O . PRO A 1 86 ? -6.404 6.397 7.983 1.00 90.56 86 PRO A O 1
ATOM 653 N N . SER A 1 87 ? -7.266 8.087 9.210 1.00 86.25 87 SER A N 1
ATOM 654 C CA . SER A 1 87 ? -8.223 7.259 9.954 1.00 86.25 87 SER A CA 1
ATOM 655 C C . SER A 1 87 ? -9.113 6.435 9.020 1.00 86.25 87 SER A C 1
ATOM 657 O O . SER A 1 87 ? -9.622 6.944 8.022 1.00 86.25 87 SER A O 1
ATOM 659 N N . THR A 1 88 ? -9.316 5.167 9.375 1.00 85.00 88 THR A N 1
ATOM 660 C CA . THR A 1 88 ? -10.181 4.216 8.662 1.00 85.00 88 THR A CA 1
ATOM 661 C C . THR A 1 88 ? -11.631 4.251 9.154 1.00 85.00 88 THR A C 1
ATOM 663 O O . THR A 1 88 ? -12.455 3.442 8.723 1.00 85.00 88 THR A O 1
ATOM 666 N N . LEU A 1 89 ? -11.953 5.183 10.060 1.00 85.69 89 LEU A N 1
ATOM 667 C CA . LEU A 1 89 ? -13.299 5.368 10.580 1.00 85.69 89 LEU A CA 1
ATOM 668 C C . LEU A 1 89 ? -14.280 5.756 9.463 1.00 85.69 89 LEU A C 1
ATOM 670 O O . LEU A 1 89 ? -13.923 6.523 8.562 1.00 85.69 89 LEU A O 1
ATOM 674 N N . PRO A 1 90 ? -15.543 5.300 9.541 1.00 80.31 90 PRO A N 1
ATOM 675 C CA . PRO A 1 90 ? -16.561 5.717 8.590 1.00 80.31 90 PRO A CA 1
ATOM 676 C C . PRO A 1 90 ? -16.764 7.248 8.608 1.00 80.31 90 PRO A C 1
ATOM 678 O O . PRO A 1 90 ? -16.594 7.876 9.659 1.00 80.31 90 PRO A O 1
ATOM 681 N N . PRO A 1 91 ? -17.167 7.881 7.487 1.00 78.38 91 PRO A N 1
ATOM 682 C CA . PRO A 1 91 ? -17.200 9.343 7.360 1.00 78.38 91 PRO A CA 1
ATOM 683 C C . PRO A 1 91 ? -18.005 10.085 8.434 1.00 78.38 91 PRO A C 1
ATOM 685 O O . PRO A 1 91 ? -17.658 11.200 8.808 1.00 78.38 91 PRO A O 1
ATOM 688 N N . ASN A 1 92 ? -19.058 9.465 8.968 1.00 77.69 92 ASN A N 1
ATOM 689 C CA . ASN A 1 92 ? -19.885 10.008 10.050 1.00 77.69 92 ASN A CA 1
ATOM 690 C C . ASN A 1 92 ? -19.187 10.038 11.424 1.00 77.69 92 ASN A C 1
ATOM 692 O O . ASN A 1 92 ? -19.673 10.711 12.333 1.00 77.69 92 ASN A O 1
ATOM 696 N N . PHE A 1 93 ? -18.077 9.319 11.594 1.00 77.62 93 PHE A N 1
ATOM 697 C CA . PHE A 1 93 ? -17.230 9.359 12.788 1.00 77.62 93 PHE A CA 1
ATOM 698 C C . PHE A 1 93 ? -16.021 10.288 12.624 1.00 77.62 93 PHE A C 1
ATOM 700 O O . PHE A 1 93 ? -15.418 10.683 13.622 1.00 77.62 93 PHE A O 1
ATOM 707 N N . LEU A 1 94 ? -15.664 10.653 11.389 1.00 81.12 94 LEU A N 1
ATOM 708 C CA . LEU A 1 94 ? -14.495 11.482 11.124 1.00 81.12 94 LEU A CA 1
ATOM 709 C C . LEU A 1 94 ? -14.686 12.903 11.666 1.00 81.12 94 LEU A C 1
ATOM 711 O O . LEU A 1 94 ? -15.722 13.546 11.518 1.00 81.12 94 LEU A O 1
ATOM 715 N N . THR A 1 95 ? -13.628 13.414 12.285 1.00 82.62 95 THR A N 1
ATOM 716 C CA . THR A 1 95 ? -13.560 14.763 12.858 1.00 82.62 95 THR A CA 1
ATOM 717 C C . THR A 1 95 ? -12.179 15.341 12.568 1.00 82.62 95 THR A C 1
ATOM 719 O O . THR A 1 95 ? -11.249 14.608 12.225 1.00 82.62 95 THR A O 1
ATOM 722 N N . LEU A 1 96 ? -12.005 16.652 12.754 1.00 81.69 96 LEU A N 1
ATOM 723 C CA . LEU A 1 96 ? -10.705 17.298 12.550 1.00 81.69 96 LEU A CA 1
ATOM 724 C C . LEU A 1 96 ? -9.594 16.687 13.424 1.00 81.69 96 LEU A C 1
ATOM 726 O O . LEU A 1 96 ? -8.447 16.611 12.984 1.00 81.69 96 LEU A O 1
ATOM 730 N N . SER A 1 97 ? -9.919 16.218 14.636 1.00 81.38 97 SER A N 1
ATOM 731 C CA . SER A 1 97 ? -8.935 15.587 15.523 1.00 81.38 97 SER A CA 1
ATOM 732 C C . SER A 1 97 ? -8.374 14.292 14.936 1.00 81.38 97 SER A C 1
ATOM 734 O O . SER A 1 97 ? -7.195 14.012 15.126 1.00 81.38 97 SER A O 1
ATOM 736 N N . HIS A 1 98 ? -9.175 13.539 14.175 1.00 83.75 98 HIS A N 1
ATOM 737 C CA . HIS A 1 98 ? -8.709 12.335 13.485 1.00 83.75 98 HIS A CA 1
ATOM 738 C C . HIS A 1 98 ? -7.672 12.676 12.410 1.00 83.75 98 HIS A C 1
ATOM 740 O O . HIS A 1 98 ? -6.603 12.075 12.377 1.00 83.75 98 HIS A O 1
ATOM 746 N N . THR A 1 99 ? -7.924 13.709 11.599 1.00 80.12 99 THR A N 1
ATOM 747 C CA . THR A 1 99 ? -6.946 14.198 10.613 1.00 80.12 99 THR A CA 1
ATOM 748 C C . THR A 1 99 ? -5.663 14.673 11.287 1.00 80.12 99 THR A C 1
ATOM 750 O O . THR A 1 99 ? -4.570 14.354 10.828 1.00 80.12 99 THR A O 1
ATOM 753 N N . GLN A 1 100 ? -5.778 15.399 12.402 1.00 80.56 100 GLN A N 1
ATOM 754 C CA . GLN A 1 100 ? -4.622 15.857 13.174 1.00 80.56 100 GLN A CA 1
ATOM 755 C C . GLN A 1 100 ? -3.823 14.696 13.772 1.00 80.56 100 GLN A C 1
ATOM 757 O O . GLN A 1 100 ? -2.602 14.817 13.897 1.00 80.56 100 GLN A O 1
ATOM 762 N N . HIS A 1 101 ? -4.473 13.578 14.103 1.00 80.81 101 HIS A N 1
ATOM 763 C CA . HIS A 1 101 ? -3.796 12.405 14.639 1.00 80.81 101 HIS A CA 1
ATOM 764 C C . HIS A 1 101 ? -2.799 11.811 13.634 1.00 80.81 101 HIS A C 1
ATOM 766 O O . HIS A 1 101 ? -1.694 11.452 14.019 1.00 80.81 101 HIS A O 1
ATOM 772 N N . SER A 1 102 ? -3.129 11.836 12.342 1.00 78.19 102 SER A N 1
ATOM 773 C CA . SER A 1 102 ? -2.286 11.332 11.246 1.00 78.19 102 SER A CA 1
ATOM 774 C C . SER A 1 102 ? -1.213 12.325 10.751 1.00 78.19 102 SER A C 1
ATOM 776 O O . SER A 1 102 ? -0.527 12.070 9.755 1.00 78.19 102 SER A O 1
ATOM 778 N N . THR A 1 103 ? -1.060 13.483 11.405 1.00 79.81 103 THR A N 1
ATOM 779 C CA . THR A 1 103 ? 0.003 14.466 11.101 1.00 79.81 103 THR A CA 1
ATOM 780 C C . THR A 1 103 ? 1.303 14.140 11.847 1.00 79.81 103 THR A C 1
ATOM 782 O O . THR A 1 103 ? 1.389 13.144 12.557 1.00 79.81 103 THR A O 1
ATOM 785 N N . HIS A 1 104 ? 2.322 15.003 11.740 1.00 68.81 104 HIS A N 1
ATOM 786 C CA . HIS A 1 104 ? 3.625 14.810 12.392 1.00 68.81 104 HIS A CA 1
ATOM 787 C C . HIS A 1 104 ? 3.586 14.704 13.929 1.00 68.81 104 HIS A C 1
ATOM 789 O O . HIS A 1 104 ? 4.597 14.374 14.539 1.00 68.81 104 HIS A O 1
ATOM 795 N N . ALA A 1 105 ? 2.442 14.992 14.555 1.00 63.50 105 ALA A N 1
ATOM 796 C CA . ALA A 1 105 ? 2.297 15.027 16.005 1.00 63.50 105 ALA A CA 1
ATOM 797 C C . ALA A 1 105 ? 2.201 13.645 16.669 1.00 63.50 105 ALA A C 1
ATOM 799 O O . ALA A 1 105 ? 2.494 13.548 17.857 1.00 63.50 105 ALA A O 1
ATOM 800 N N . ASN A 1 106 ? 1.800 12.594 15.944 1.00 70.88 106 ASN A N 1
ATOM 801 C CA . ASN A 1 106 ? 1.715 11.245 16.506 1.00 70.88 106 ASN A CA 1
ATOM 802 C C . ASN A 1 106 ? 2.482 10.265 15.629 1.00 70.88 106 ASN A C 1
ATOM 804 O O . ASN A 1 106 ? 2.236 10.149 14.425 1.00 70.88 106 ASN A O 1
ATOM 808 N N . ILE A 1 107 ? 3.424 9.571 16.262 1.00 81.62 107 ILE A N 1
ATOM 809 C CA . ILE A 1 107 ? 4.280 8.584 15.624 1.00 81.62 107 ILE A CA 1
ATOM 810 C C . ILE A 1 107 ? 4.224 7.276 16.404 1.00 81.62 107 ILE A C 1
ATOM 812 O O . ILE A 1 107 ? 4.280 7.249 17.633 1.00 81.62 107 ILE A O 1
ATOM 816 N N . PHE A 1 108 ? 4.134 6.180 15.669 1.00 83.56 108 PHE A N 1
ATOM 817 C CA . PHE A 1 108 ? 4.450 4.857 16.158 1.00 83.56 108 PHE A CA 1
ATOM 818 C C . PHE A 1 108 ? 5.946 4.789 16.486 1.00 83.56 108 PHE A C 1
ATOM 820 O O . PHE A 1 108 ? 6.786 5.135 15.658 1.00 83.56 108 PHE A O 1
ATOM 827 N N . THR A 1 109 ? 6.280 4.346 17.697 1.00 82.06 109 THR A N 1
ATOM 828 C CA . THR A 1 109 ? 7.657 4.343 18.221 1.00 82.06 109 THR A CA 1
ATOM 829 C C . THR A 1 109 ? 8.374 2.998 18.078 1.00 82.06 109 THR A C 1
ATOM 831 O O . THR A 1 109 ? 9.552 2.894 18.418 1.00 82.06 109 THR A O 1
ATOM 834 N N . GLY A 1 110 ? 7.689 1.957 17.597 1.00 84.75 110 GLY A N 1
ATOM 835 C CA . GLY A 1 110 ? 8.275 0.633 17.391 1.00 84.75 110 GLY A CA 1
ATOM 836 C C . GLY A 1 110 ? 9.019 0.483 16.058 1.00 84.75 110 GLY A C 1
ATOM 837 O O . GLY A 1 110 ? 9.035 1.374 15.212 1.00 84.75 110 GLY A O 1
ATOM 838 N N . CYS A 1 111 ? 9.608 -0.697 15.848 1.00 89.00 111 CYS A N 1
ATOM 839 C CA . CYS A 1 111 ? 10.225 -1.056 14.569 1.00 89.00 111 CYS A CA 1
ATOM 840 C C . CYS A 1 111 ? 9.162 -1.167 13.469 1.00 89.00 111 CYS A C 1
ATOM 842 O O . CYS A 1 111 ? 8.110 -1.761 13.707 1.00 89.00 111 CYS A O 1
ATOM 844 N N . VAL A 1 112 ? 9.461 -0.660 12.265 1.00 92.00 112 VAL A N 1
ATOM 845 C CA . VAL A 1 112 ? 8.533 -0.693 11.123 1.00 92.00 112 VAL A CA 1
ATOM 846 C C . VAL A 1 112 ? 8.001 -2.109 10.883 1.00 92.00 112 VAL A C 1
ATOM 848 O O . VAL A 1 112 ? 6.795 -2.279 10.853 1.00 92.00 112 VAL A O 1
ATOM 851 N N . ASN A 1 113 ? 8.862 -3.134 10.898 1.00 92.44 113 ASN A N 1
ATOM 852 C CA . ASN A 1 113 ? 8.493 -4.545 10.690 1.00 92.44 113 ASN A CA 1
ATOM 853 C C . ASN A 1 113 ? 7.479 -5.109 11.698 1.00 92.44 113 ASN A C 1
ATOM 855 O O . ASN A 1 113 ? 6.883 -6.150 11.440 1.00 92.44 113 ASN A O 1
ATOM 859 N N . ASN A 1 114 ? 7.317 -4.456 12.849 1.00 91.81 114 ASN A N 1
ATOM 860 C CA . ASN A 1 114 ? 6.409 -4.888 13.908 1.00 91.81 114 ASN A CA 1
ATOM 861 C C . ASN A 1 114 ? 5.065 -4.151 13.854 1.00 91.81 114 ASN A C 1
ATOM 863 O O . ASN A 1 114 ? 4.227 -4.354 14.734 1.00 91.81 114 ASN A O 1
ATOM 867 N N . ARG A 1 115 ? 4.863 -3.260 12.876 1.00 93.44 115 ARG A N 1
ATOM 868 C CA . ARG A 1 115 ? 3.583 -2.578 12.687 1.00 93.44 115 ARG A CA 1
ATOM 869 C C . ARG A 1 115 ? 2.515 -3.580 12.227 1.00 93.44 115 ARG A C 1
ATOM 871 O O . ARG A 1 115 ? 2.845 -4.528 11.510 1.00 93.44 115 ARG A O 1
ATOM 878 N N . PRO A 1 116 ? 1.241 -3.385 12.612 1.00 94.94 116 PRO A N 1
ATOM 879 C CA . PRO A 1 116 ? 0.144 -4.203 12.109 1.00 94.94 116 PRO A CA 1
ATOM 880 C C . PRO A 1 116 ? 0.098 -4.196 10.579 1.00 94.94 116 PRO A C 1
ATOM 882 O O . PRO A 1 116 ? 0.343 -3.165 9.958 1.00 94.94 116 PRO A O 1
ATOM 885 N N . LEU A 1 117 ? -0.278 -5.321 9.964 1.00 97.12 117 LEU A N 1
ATOM 886 C CA . LEU A 1 117 ? -0.335 -5.440 8.502 1.00 97.12 117 LEU A CA 1
ATOM 887 C C . LEU A 1 117 ? -1.247 -4.381 7.854 1.00 97.12 117 LEU A C 1
ATOM 889 O O . LEU A 1 117 ? -0.939 -3.876 6.779 1.00 97.12 117 LEU A O 1
ATOM 893 N N . ALA A 1 118 ? -2.324 -3.984 8.534 1.00 96.19 118 ALA A N 1
ATOM 894 C CA . ALA A 1 118 ? -3.235 -2.946 8.058 1.00 96.19 118 ALA A CA 1
ATOM 895 C C . ALA A 1 118 ? -2.556 -1.582 7.827 1.00 96.19 118 ALA A C 1
ATOM 897 O O . ALA A 1 118 ? -2.952 -0.859 6.913 1.00 96.19 118 ALA A O 1
ATOM 898 N N . ASP A 1 119 ? -1.496 -1.249 8.578 1.00 95.25 119 ASP A N 1
ATOM 899 C CA . ASP A 1 119 ? -0.737 -0.001 8.388 1.00 95.25 119 ASP A CA 1
ATOM 900 C C . ASP A 1 119 ? -0.048 0.050 7.012 1.00 95.25 119 ASP A C 1
ATOM 902 O O . ASP A 1 119 ? 0.296 1.125 6.522 1.00 95.25 119 ASP A O 1
ATOM 906 N N . TYR A 1 120 ? 0.136 -1.106 6.369 1.00 97.19 120 TYR A N 1
ATOM 907 C CA . TYR A 1 120 ? 0.767 -1.242 5.061 1.00 97.19 120 TYR A CA 1
ATOM 908 C C . TYR A 1 120 ? -0.219 -1.156 3.894 1.00 97.19 120 TYR A C 1
ATOM 910 O O . TYR A 1 120 ? 0.220 -1.218 2.748 1.00 97.19 120 TYR A O 1
ATOM 918 N N . GLN A 1 121 ? -1.523 -0.987 4.138 1.00 96.75 121 GLN A N 1
ATOM 919 C CA . GLN A 1 121 ? -2.551 -0.955 3.090 1.00 96.75 121 GLN A CA 1
ATOM 920 C C . GLN A 1 121 ? -2.215 0.020 1.952 1.00 96.75 121 GLN A C 1
ATOM 922 O O . GLN A 1 121 ? -2.264 -0.340 0.777 1.00 96.75 121 GLN A O 1
ATOM 927 N N . ASP A 1 122 ? -1.848 1.254 2.294 1.00 96.56 122 ASP A N 1
ATOM 928 C CA . ASP A 1 122 ? -1.574 2.284 1.289 1.00 96.56 122 ASP A CA 1
ATOM 929 C C . ASP A 1 122 ? -0.284 1.991 0.512 1.00 96.56 122 ASP A C 1
ATOM 931 O O . ASP A 1 122 ? -0.195 2.279 -0.682 1.00 96.56 122 ASP A O 1
ATOM 935 N N . LEU A 1 123 ? 0.696 1.361 1.171 1.00 97.25 123 LEU A N 1
ATOM 936 C CA . LEU A 1 123 ? 1.925 0.910 0.528 1.00 97.25 123 LEU A CA 1
ATOM 937 C C . LEU A 1 123 ? 1.651 -0.260 -0.425 1.00 97.25 123 LEU A C 1
ATOM 939 O O . LEU A 1 123 ? 2.158 -0.258 -1.542 1.00 97.25 123 LEU A O 1
ATOM 943 N N . TYR A 1 124 ? 0.810 -1.212 -0.019 1.00 97.69 124 TYR A N 1
ATOM 944 C CA . TYR A 1 124 ? 0.369 -2.336 -0.845 1.00 97.69 124 TYR A CA 1
ATOM 945 C C . TYR A 1 124 ? -0.274 -1.849 -2.152 1.00 97.69 124 TYR A C 1
ATOM 947 O O . TYR A 1 124 ? 0.140 -2.261 -3.237 1.00 97.69 124 TYR A O 1
ATOM 955 N N . TYR A 1 125 ? -1.204 -0.889 -2.070 1.00 97.06 125 TYR A N 1
ATOM 956 C CA . TYR A 1 125 ? -1.804 -0.273 -3.257 1.00 97.06 125 TYR A CA 1
ATOM 957 C C . TYR A 1 125 ? -0.778 0.440 -4.136 1.00 97.06 125 TYR A C 1
ATOM 959 O O . TYR A 1 125 ? -0.754 0.230 -5.350 1.00 97.06 125 TYR A O 1
ATOM 967 N N . ALA A 1 126 ? 0.082 1.266 -3.535 1.00 96.62 126 ALA A N 1
ATOM 968 C CA . ALA A 1 126 ? 1.096 2.011 -4.271 1.00 96.62 126 ALA A CA 1
ATOM 969 C C . ALA A 1 126 ? 2.083 1.083 -4.999 1.00 96.62 126 ALA A C 1
ATOM 971 O O . ALA A 1 126 ? 2.487 1.384 -6.120 1.00 96.62 126 ALA A O 1
ATOM 972 N N . LEU A 1 127 ? 2.448 -0.052 -4.397 1.00 97.62 127 LEU A N 1
ATOM 973 C CA . LEU A 1 127 ? 3.346 -1.037 -4.999 1.00 97.62 127 LEU A CA 1
ATOM 974 C C . LEU A 1 127 ? 2.717 -1.740 -6.201 1.00 97.62 127 LEU A C 1
ATOM 976 O O . LEU A 1 127 ? 3.350 -1.795 -7.253 1.00 97.62 127 LEU A O 1
ATOM 980 N N . LEU A 1 128 ? 1.479 -2.228 -6.080 1.00 97.00 128 LEU A N 1
ATOM 981 C CA . LEU A 1 128 ? 0.778 -2.884 -7.192 1.00 97.00 128 LEU A CA 1
ATOM 982 C C . LEU A 1 128 ? 0.584 -1.932 -8.376 1.00 97.00 128 LEU A C 1
ATOM 984 O O . LEU A 1 128 ? 0.911 -2.281 -9.513 1.00 97.00 128 LEU A O 1
ATOM 988 N N . ALA A 1 129 ? 0.153 -0.699 -8.099 1.00 95.81 129 ALA A N 1
ATOM 989 C CA . ALA A 1 129 ? 0.055 0.356 -9.101 1.00 95.81 129 ALA A CA 1
ATOM 990 C C . ALA A 1 129 ? 1.411 0.648 -9.761 1.00 95.81 129 ALA A C 1
ATOM 992 O O . ALA A 1 129 ? 1.499 0.745 -10.987 1.00 95.81 129 ALA A O 1
ATOM 993 N N . ARG A 1 130 ? 2.487 0.750 -8.967 1.00 95.94 130 ARG A N 1
ATOM 994 C CA . ARG A 1 130 ? 3.828 1.053 -9.484 1.00 95.94 130 ARG A CA 1
ATOM 995 C C . ARG A 1 130 ? 4.383 -0.072 -10.350 1.00 95.94 130 ARG A C 1
ATOM 997 O O . ARG A 1 130 ? 4.952 0.218 -11.401 1.00 95.94 130 ARG A O 1
ATOM 1004 N N . ILE A 1 131 ? 4.197 -1.331 -9.950 1.00 96.81 131 ILE A N 1
ATOM 1005 C CA . ILE A 1 131 ? 4.580 -2.503 -10.747 1.00 96.81 131 ILE A CA 1
ATOM 1006 C C . ILE A 1 131 ? 3.908 -2.440 -12.129 1.00 96.81 131 ILE A C 1
ATOM 1008 O O . ILE A 1 131 ? 4.590 -2.557 -13.151 1.00 96.81 131 ILE A O 1
ATOM 1012 N N . ARG A 1 132 ? 2.590 -2.198 -12.173 1.00 94.94 132 ARG A N 1
ATOM 1013 C CA . ARG A 1 132 ? 1.821 -2.108 -13.427 1.00 94.94 132 ARG A CA 1
ATOM 1014 C C . ARG A 1 132 ? 2.253 -0.935 -14.292 1.00 94.94 132 ARG A C 1
ATOM 1016 O O . ARG A 1 132 ? 2.448 -1.096 -15.496 1.00 94.94 132 ARG A O 1
ATOM 1023 N N . GLU A 1 133 ? 2.464 0.228 -13.687 1.00 94.88 133 GLU A N 1
ATOM 1024 C CA . GLU A 1 133 ? 2.942 1.410 -14.399 1.00 94.88 133 GLU A CA 1
ATOM 1025 C C . GLU A 1 133 ? 4.322 1.173 -15.031 1.00 94.88 133 GLU A C 1
ATOM 1027 O O . GLU A 1 133 ? 4.534 1.486 -16.207 1.00 94.88 133 GLU A O 1
ATOM 1032 N N . MET A 1 134 ? 5.263 0.598 -14.275 1.00 95.50 134 MET A N 1
ATOM 1033 C CA . MET A 1 134 ? 6.594 0.270 -14.785 1.00 95.50 134 MET A CA 1
ATOM 1034 C C . MET A 1 134 ? 6.511 -0.759 -15.916 1.00 95.50 134 MET A C 1
ATOM 1036 O O . MET A 1 134 ? 7.133 -0.552 -16.957 1.00 95.50 134 MET A O 1
ATOM 1040 N N . GLN A 1 135 ? 5.704 -1.815 -15.769 1.00 95.06 135 GLN A N 1
ATOM 1041 C CA . GLN A 1 135 ? 5.479 -2.807 -16.824 1.00 95.06 135 GLN A CA 1
ATOM 1042 C C . GLN A 1 135 ? 4.972 -2.158 -18.117 1.00 95.06 135 GLN A C 1
ATOM 1044 O O . GLN A 1 135 ? 5.540 -2.395 -19.185 1.00 95.06 135 GLN A O 1
ATOM 1049 N N . GLN A 1 136 ? 3.938 -1.318 -18.022 1.00 93.50 136 GLN A N 1
ATOM 1050 C CA . GLN A 1 136 ? 3.342 -0.646 -19.174 1.00 93.50 136 GLN A CA 1
ATOM 1051 C C . GLN A 1 136 ? 4.366 0.247 -19.884 1.00 93.50 136 GLN A C 1
ATOM 1053 O O . GLN A 1 136 ? 4.543 0.144 -21.098 1.00 93.50 136 GLN A O 1
ATOM 1058 N N . ARG A 1 137 ? 5.124 1.050 -19.127 1.00 94.19 137 ARG A N 1
ATOM 1059 C CA . ARG A 1 137 ? 6.180 1.908 -19.684 1.00 94.19 137 ARG A CA 1
ATOM 1060 C C . ARG A 1 137 ? 7.275 1.096 -20.380 1.00 94.19 137 ARG A C 1
ATOM 1062 O O . ARG A 1 137 ? 7.689 1.458 -21.479 1.00 94.19 137 ARG A O 1
ATOM 1069 N N . MET A 1 138 ? 7.727 -0.015 -19.792 1.00 94.81 138 MET A N 1
ATOM 1070 C CA . MET A 1 138 ? 8.704 -0.896 -20.448 1.00 94.81 138 MET A CA 1
ATOM 1071 C C . MET A 1 138 ? 8.147 -1.482 -21.752 1.00 94.81 138 MET A C 1
ATOM 1073 O O . MET A 1 138 ? 8.835 -1.469 -22.775 1.00 94.81 138 MET A O 1
ATOM 1077 N N . ALA A 1 139 ? 6.895 -1.945 -21.743 1.00 93.31 139 ALA A N 1
ATOM 1078 C CA . ALA A 1 139 ? 6.237 -2.486 -22.928 1.00 93.31 139 ALA A CA 1
ATOM 1079 C C . ALA A 1 139 ? 6.102 -1.440 -24.048 1.00 93.31 139 ALA A C 1
ATOM 1081 O O . ALA A 1 139 ? 6.332 -1.760 -25.216 1.00 93.31 139 ALA A O 1
ATOM 1082 N N . ASP A 1 140 ? 5.788 -0.189 -23.712 1.00 92.25 140 ASP A N 1
ATOM 1083 C CA . ASP A 1 140 ? 5.671 0.905 -24.681 1.00 92.25 140 ASP A CA 1
ATOM 1084 C C . ASP A 1 140 ? 7.026 1.274 -25.304 1.00 92.25 140 ASP A C 1
ATOM 1086 O O . ASP A 1 140 ? 7.125 1.466 -26.521 1.00 92.25 140 ASP A O 1
ATOM 1090 N N . HIS A 1 141 ? 8.099 1.285 -24.509 1.00 91.88 141 HIS A N 1
ATOM 1091 C CA . HIS A 1 141 ? 9.468 1.495 -24.997 1.00 91.88 141 HIS A CA 1
ATOM 1092 C C . HIS A 1 141 ? 9.947 0.388 -25.950 1.00 91.88 141 HIS A C 1
ATOM 1094 O O . HIS A 1 141 ? 10.619 0.671 -26.943 1.00 91.88 141 HIS A O 1
ATOM 1100 N N . LEU A 1 142 ? 9.594 -0.871 -25.678 1.00 92.44 142 LEU A N 1
ATOM 1101 C CA . LEU A 1 142 ? 9.920 -1.992 -26.566 1.00 92.44 142 LEU A CA 1
ATOM 1102 C C . LEU A 1 142 ? 9.095 -1.952 -27.854 1.00 92.44 142 LEU A C 1
ATOM 1104 O O . LEU A 1 142 ? 9.631 -2.131 -28.947 1.00 92.44 142 LEU A O 1
ATOM 1108 N N . ARG A 1 143 ? 7.796 -1.655 -27.746 1.00 90.94 143 ARG A N 1
ATOM 1109 C CA . ARG A 1 143 ? 6.880 -1.595 -28.893 1.00 90.94 143 ARG A CA 1
ATOM 1110 C C . ARG A 1 143 ? 7.248 -0.482 -29.868 1.00 90.94 143 ARG A C 1
ATOM 1112 O O . ARG A 1 143 ? 7.218 -0.694 -31.077 1.00 90.94 143 ARG A O 1
ATOM 1119 N N . SER A 1 144 ? 7.623 0.679 -29.341 1.00 88.81 144 SER A N 1
ATOM 1120 C CA . SER A 1 144 ? 8.101 1.820 -30.131 1.00 88.81 144 SER A CA 1
ATOM 1121 C C . SER A 1 144 ? 9.478 1.593 -30.766 1.00 88.81 144 SER A C 1
ATOM 1123 O O . SER A 1 144 ? 9.849 2.328 -31.676 1.00 88.81 144 SER A O 1
ATOM 1125 N N . GLY A 1 145 ? 10.226 0.577 -30.322 1.00 86.31 145 GLY A N 1
ATOM 1126 C CA . GLY A 1 145 ? 11.577 0.292 -30.797 1.00 86.31 145 GLY A CA 1
ATOM 1127 C C . GLY A 1 145 ? 12.651 1.205 -30.199 1.00 86.31 145 GLY A C 1
ATOM 1128 O O . GLY A 1 145 ? 13.801 1.117 -30.605 1.00 86.31 145 GLY A O 1
ATOM 1129 N N . PHE A 1 146 ? 12.343 2.067 -29.225 1.00 85.25 146 PHE A N 1
ATOM 1130 C CA . PHE A 1 146 ? 13.385 2.871 -28.564 1.00 85.25 146 PHE A CA 1
ATOM 1131 C C . PHE A 1 146 ? 14.348 2.020 -27.733 1.00 85.25 146 PHE A C 1
ATOM 1133 O O . PHE A 1 146 ? 15.496 2.412 -27.519 1.00 85.25 146 PHE A O 1
ATOM 1140 N N . SER A 1 147 ? 13.881 0.857 -27.282 1.00 91.50 147 SER A N 1
ATOM 1141 C CA . SER A 1 147 ? 14.629 -0.042 -26.415 1.00 91.50 147 SER A CA 1
ATOM 1142 C C . SER A 1 147 ? 14.565 -1.484 -26.911 1.00 91.50 147 SER A C 1
ATOM 1144 O O . SER A 1 147 ? 13.666 -1.882 -27.650 1.00 91.50 147 SER A O 1
ATOM 1146 N N . THR A 1 148 ? 15.510 -2.290 -26.442 1.00 92.88 148 THR A N 1
ATOM 1147 C CA . THR A 1 148 ? 15.508 -3.754 -26.550 1.00 92.88 148 THR A CA 1
ATOM 1148 C C . THR A 1 148 ? 15.462 -4.352 -25.141 1.00 92.88 148 THR A C 1
ATOM 1150 O O . THR A 1 148 ? 15.730 -3.632 -24.177 1.00 92.88 148 THR A O 1
ATOM 1153 N N . PRO A 1 149 ? 15.184 -5.655 -24.969 1.00 93.81 149 PRO A N 1
ATOM 1154 C CA . PRO A 1 149 ? 15.201 -6.283 -23.645 1.00 93.81 149 PRO A CA 1
ATOM 1155 C C . PRO A 1 149 ? 16.529 -6.108 -22.883 1.00 93.81 149 PRO A C 1
ATOM 1157 O O . PRO A 1 149 ? 16.522 -6.058 -21.659 1.00 93.81 149 PRO A O 1
ATOM 1160 N N . MET A 1 150 ? 17.647 -5.942 -23.602 1.00 95.38 150 MET A N 1
ATOM 1161 C CA . MET A 1 150 ? 18.992 -5.732 -23.040 1.00 95.38 150 MET A CA 1
ATOM 1162 C C . MET A 1 150 ? 19.320 -4.255 -22.757 1.00 95.38 150 MET A C 1
ATOM 1164 O O . MET A 1 150 ? 20.413 -3.924 -22.289 1.00 95.38 150 MET A O 1
ATOM 1168 N N . THR A 1 151 ? 18.401 -3.336 -23.061 1.00 94.69 151 THR A N 1
ATOM 1169 C CA . THR A 1 151 ? 18.570 -1.916 -22.745 1.00 94.69 151 THR A CA 1
ATOM 1170 C C . THR A 1 151 ? 18.587 -1.736 -21.232 1.00 94.69 151 THR A C 1
ATOM 1172 O O . THR A 1 151 ? 17.682 -2.191 -20.540 1.00 94.69 151 THR A O 1
ATOM 1175 N N . HIS A 1 152 ? 19.617 -1.062 -20.726 1.00 95.50 152 HIS A N 1
ATOM 1176 C CA . HIS A 1 152 ? 19.731 -0.722 -19.311 1.00 95.50 152 HIS A CA 1
ATOM 1177 C C . HIS A 1 152 ? 18.842 0.481 -18.980 1.00 95.50 152 HIS A C 1
ATOM 1179 O O . HIS A 1 152 ? 18.758 1.428 -19.765 1.00 95.50 152 HIS A O 1
ATOM 1185 N N . ILE A 1 153 ? 18.205 0.461 -17.811 1.00 94.25 153 ILE A N 1
ATOM 1186 C CA . ILE A 1 153 ? 17.283 1.523 -17.363 1.00 94.25 153 ILE A CA 1
ATOM 1187 C C . ILE A 1 153 ? 18.039 2.808 -16.996 1.00 94.25 153 ILE A C 1
ATOM 1189 O O . ILE A 1 153 ? 17.557 3.919 -17.210 1.00 94.25 153 ILE A O 1
ATOM 1193 N N . PHE A 1 154 ? 19.246 2.653 -16.461 1.00 93.81 154 PHE A N 1
ATOM 1194 C CA . PHE A 1 154 ? 20.212 3.712 -16.180 1.00 93.81 154 PHE A CA 1
ATOM 1195 C C . PHE A 1 154 ? 21.632 3.124 -16.282 1.00 93.81 154 PHE A C 1
ATOM 1197 O O . PHE A 1 154 ? 21.773 1.896 -16.311 1.00 93.81 154 PHE A O 1
ATOM 1204 N N . PRO A 1 155 ? 22.698 3.946 -16.368 1.00 94.06 155 PRO A N 1
ATOM 1205 C CA . PRO A 1 155 ? 24.066 3.436 -16.454 1.00 94.06 155 PRO A CA 1
ATOM 1206 C C . PRO A 1 155 ? 24.384 2.478 -15.298 1.00 94.06 155 PRO A C 1
ATOM 1208 O O . PRO A 1 155 ? 24.214 2.841 -14.137 1.00 94.06 155 PRO A O 1
ATOM 1211 N N . SER A 1 156 ? 24.828 1.260 -15.621 1.00 91.06 156 SER A N 1
ATOM 1212 C CA . SER A 1 156 ? 25.099 0.177 -14.655 1.00 91.06 156 SER A CA 1
ATOM 1213 C C . SER A 1 156 ? 23.880 -0.340 -13.868 1.00 91.06 156 SER A C 1
ATOM 1215 O O . SER A 1 156 ? 24.053 -1.043 -12.875 1.00 91.06 156 SER A O 1
ATOM 1217 N N . GLY A 1 157 ? 22.660 0.015 -14.278 1.00 94.12 157 GLY A N 1
ATOM 1218 C CA . GLY A 1 157 ? 21.413 -0.511 -13.719 1.00 94.12 157 GLY A CA 1
ATOM 1219 C C . GLY A 1 157 ? 20.974 -1.834 -14.351 1.00 94.12 157 GLY A C 1
ATOM 1220 O O . GLY A 1 157 ? 21.636 -2.319 -15.266 1.00 94.12 157 GLY A O 1
ATOM 1221 N N . PRO A 1 158 ? 19.841 -2.405 -13.911 1.00 96.81 158 PRO A N 1
ATOM 1222 C CA . PRO A 1 158 ? 19.287 -3.595 -14.540 1.00 96.81 158 PRO A CA 1
ATOM 1223 C C . PRO A 1 158 ? 18.844 -3.303 -15.977 1.00 96.81 158 PRO A C 1
ATOM 1225 O O . PRO A 1 158 ? 18.477 -2.174 -16.340 1.00 96.81 158 PRO A O 1
ATOM 1228 N N . THR A 1 159 ? 18.849 -4.347 -16.790 1.00 96.81 159 THR A N 1
ATOM 1229 C CA . THR A 1 159 ? 18.195 -4.362 -18.095 1.00 96.81 159 THR A CA 1
ATOM 1230 C C . THR A 1 159 ? 16.672 -4.373 -17.948 1.00 96.81 159 THR A C 1
ATOM 1232 O O . THR A 1 159 ? 16.128 -4.710 -16.892 1.00 96.81 159 THR A O 1
ATOM 1235 N N . LEU A 1 160 ? 15.955 -4.025 -19.021 1.00 96.31 160 LEU A N 1
ATOM 1236 C CA . LEU A 1 160 ? 14.491 -4.125 -19.048 1.00 96.31 160 LEU A CA 1
ATOM 1237 C C . LEU A 1 160 ? 14.004 -5.553 -18.774 1.00 96.31 160 LEU A C 1
ATOM 1239 O O . LEU A 1 160 ? 13.002 -5.726 -18.086 1.00 96.31 160 LEU A O 1
ATOM 1243 N N . ALA A 1 161 ? 14.710 -6.566 -19.284 1.00 96.25 161 ALA A N 1
ATOM 1244 C CA . ALA A 1 161 ? 14.383 -7.966 -19.029 1.00 96.25 161 ALA A CA 1
ATOM 1245 C C . ALA A 1 161 ? 14.550 -8.342 -17.546 1.00 96.25 161 ALA A C 1
ATOM 1247 O O . ALA A 1 161 ? 13.632 -8.909 -16.958 1.00 96.25 161 ALA A O 1
ATOM 1248 N N . GLU A 1 162 ? 15.678 -7.976 -16.929 1.00 97.56 162 GLU A N 1
ATOM 1249 C CA . GLU A 1 162 ? 15.965 -8.279 -15.517 1.00 97.56 162 GLU A CA 1
ATOM 1250 C C . GLU A 1 162 ? 14.998 -7.567 -14.565 1.00 97.56 162 GLU A C 1
ATOM 1252 O O . GLU A 1 162 ? 14.502 -8.168 -13.605 1.00 97.56 162 GLU A O 1
ATOM 1257 N N . LEU A 1 163 ? 14.684 -6.290 -14.830 1.00 97.19 163 LEU A N 1
ATOM 1258 C CA . LEU A 1 163 ? 13.679 -5.596 -14.030 1.00 97.19 163 LEU A CA 1
ATOM 1259 C C . LEU A 1 163 ? 12.305 -6.240 -14.218 1.00 97.19 163 LEU A C 1
ATOM 1261 O O . LEU A 1 163 ? 11.598 -6.436 -13.235 1.00 97.19 163 LEU A O 1
ATOM 1265 N N . HIS A 1 164 ? 11.918 -6.586 -15.447 1.00 97.50 164 HIS A N 1
ATOM 1266 C CA . HIS A 1 164 ? 10.634 -7.235 -15.698 1.00 97.50 164 HIS A CA 1
ATOM 1267 C C . HIS A 1 164 ? 10.492 -8.557 -14.938 1.00 97.50 164 HIS A C 1
ATOM 1269 O O . HIS A 1 164 ? 9.453 -8.791 -14.329 1.00 97.50 164 HIS A O 1
ATOM 1275 N N . GLU A 1 165 ? 11.521 -9.402 -14.939 1.00 97.56 165 GLU A N 1
ATOM 1276 C CA . GLU A 1 165 ? 11.532 -10.651 -14.170 1.00 97.56 165 GLU A CA 1
ATOM 1277 C C . GLU A 1 165 ? 11.366 -10.388 -12.667 1.00 97.56 165 GLU A C 1
ATOM 1279 O O . GLU A 1 165 ? 10.528 -11.009 -12.010 1.00 97.56 165 GLU A O 1
ATOM 1284 N N . THR A 1 166 ? 12.087 -9.395 -12.140 1.00 97.44 166 THR A N 1
ATOM 1285 C CA . THR A 1 166 ? 11.971 -8.979 -10.736 1.00 97.44 166 THR A CA 1
ATOM 1286 C C . THR A 1 166 ? 10.551 -8.506 -10.412 1.00 97.44 166 THR A C 1
ATOM 1288 O O . THR A 1 166 ? 9.955 -8.958 -9.435 1.00 97.44 166 THR A O 1
ATOM 1291 N N . LEU A 1 167 ? 9.981 -7.625 -11.239 1.00 97.81 167 LEU A N 1
ATOM 1292 C CA . LEU A 1 167 ? 8.619 -7.116 -11.063 1.00 97.81 167 LEU A CA 1
ATOM 1293 C C . LEU A 1 167 ? 7.574 -8.228 -11.172 1.00 97.81 167 LEU A C 1
ATOM 1295 O O . LEU A 1 167 ? 6.632 -8.220 -10.389 1.00 97.81 167 LEU A O 1
ATOM 1299 N N . SER A 1 168 ? 7.750 -9.185 -12.087 1.00 97.69 168 SER A N 1
ATOM 1300 C CA . SER A 1 168 ? 6.853 -10.335 -12.237 1.00 97.69 168 SER A CA 1
ATOM 1301 C C . SER A 1 168 ? 6.846 -11.202 -10.981 1.00 97.69 168 SER A C 1
ATOM 1303 O O . SER A 1 168 ? 5.782 -11.559 -10.495 1.00 97.69 168 SER A O 1
ATOM 1305 N N . SER A 1 169 ? 8.020 -11.483 -10.411 1.00 97.25 169 SER A N 1
ATOM 1306 C CA . SER A 1 169 ? 8.135 -12.273 -9.180 1.00 97.25 169 SER A CA 1
ATOM 1307 C C . SER A 1 169 ? 7.416 -11.606 -8.002 1.00 97.25 169 SER A C 1
ATOM 1309 O O . SER A 1 169 ? 6.641 -12.241 -7.287 1.00 97.25 169 SER A O 1
ATOM 1311 N N . TYR A 1 170 ? 7.601 -10.295 -7.827 1.00 97.62 170 TYR A N 1
ATOM 1312 C CA . TYR A 1 170 ? 6.879 -9.554 -6.792 1.00 97.62 170 TYR A CA 1
ATOM 1313 C C . TYR A 1 170 ? 5.388 -9.403 -7.083 1.00 97.62 170 TYR A C 1
ATOM 1315 O O . TYR A 1 170 ? 4.590 -9.415 -6.146 1.00 97.62 170 TYR A O 1
ATOM 1323 N N . TRP A 1 171 ? 5.010 -9.253 -8.353 1.00 97.69 171 TRP A N 1
ATOM 1324 C CA . TRP A 1 171 ? 3.616 -9.244 -8.766 1.00 97.69 171 TRP A CA 1
ATOM 1325 C C . TRP A 1 171 ? 2.939 -10.540 -8.349 1.00 97.69 171 TRP A C 1
ATOM 1327 O O . TRP A 1 171 ? 1.939 -10.475 -7.652 1.00 97.69 171 TRP A O 1
ATOM 1337 N N . ASP A 1 172 ? 3.517 -11.695 -8.673 1.00 96.94 172 ASP A N 1
ATOM 1338 C CA . ASP A 1 172 ? 2.924 -12.990 -8.340 1.00 96.94 172 ASP A CA 1
ATOM 1339 C C . ASP A 1 172 ? 2.750 -13.178 -6.825 1.00 96.94 172 ASP A C 1
ATOM 1341 O O . ASP A 1 172 ? 1.734 -13.712 -6.395 1.00 96.94 172 ASP A O 1
ATOM 1345 N N . VAL A 1 173 ? 3.674 -12.670 -5.999 1.00 97.00 173 VAL A N 1
ATOM 1346 C CA . VAL A 1 173 ? 3.537 -12.705 -4.530 1.00 97.00 173 VAL A CA 1
ATOM 1347 C C . VAL A 1 173 ? 2.442 -11.764 -4.026 1.00 97.00 173 VAL A C 1
ATOM 1349 O O . VAL A 1 173 ? 1.621 -12.158 -3.201 1.00 97.00 173 VAL A O 1
ATOM 1352 N N . LEU A 1 174 ? 2.433 -10.502 -4.466 1.00 96.69 174 LEU A N 1
ATOM 1353 C CA . LEU A 1 174 ? 1.479 -9.503 -3.967 1.00 96.69 174 LEU A CA 1
ATOM 1354 C C . LEU A 1 174 ? 0.069 -9.705 -4.534 1.00 96.69 174 LEU A C 1
ATOM 1356 O O . LEU A 1 174 ? -0.902 -9.327 -3.882 1.00 96.69 174 LEU A O 1
ATOM 1360 N N . ASN A 1 175 ? -0.037 -10.289 -5.724 1.00 95.69 175 ASN A N 1
ATOM 1361 C CA . ASN A 1 175 ? -1.271 -10.586 -6.447 1.00 95.69 175 ASN A CA 1
ATOM 1362 C C . ASN A 1 175 ? -1.791 -12.013 -6.164 1.00 95.69 175 ASN A C 1
ATOM 1364 O O . ASN A 1 175 ? -2.762 -12.450 -6.779 1.00 95.69 175 ASN A O 1
ATOM 1368 N N . ASP A 1 176 ? -1.169 -12.743 -5.236 1.00 96.69 176 ASP A N 1
ATOM 1369 C CA . ASP A 1 176 ? -1.652 -14.041 -4.772 1.00 96.69 176 ASP A CA 1
ATOM 1370 C C . ASP A 1 176 ? -2.912 -13.903 -3.896 1.00 96.69 176 ASP A C 1
ATOM 1372 O O . ASP A 1 176 ? -3.062 -12.956 -3.115 1.00 96.69 176 ASP A O 1
ATOM 1376 N N . ALA A 1 177 ? -3.821 -14.876 -3.988 1.00 97.25 177 ALA A N 1
ATOM 1377 C CA . ALA A 1 177 ? -5.078 -14.845 -3.245 1.00 97.25 177 ALA A CA 1
ATOM 1378 C C . ALA A 1 177 ? -4.875 -14.892 -1.720 1.00 97.25 177 ALA A C 1
ATOM 1380 O O . ALA A 1 177 ? -5.614 -14.222 -0.995 1.00 97.25 177 ALA A O 1
ATOM 1381 N N . ALA A 1 178 ? -3.861 -15.607 -1.224 1.00 97.75 178 ALA A N 1
ATOM 1382 C CA . ALA A 1 178 ? -3.544 -15.655 0.201 1.00 97.75 178 ALA A CA 1
ATOM 1383 C C . ALA A 1 178 ? -2.962 -14.323 0.695 1.00 97.75 178 ALA A C 1
ATOM 1385 O O . ALA A 1 178 ? -3.256 -13.902 1.817 1.00 97.75 178 ALA A O 1
ATOM 1386 N N . ALA A 1 179 ? -2.175 -13.626 -0.134 1.00 97.56 179 ALA A N 1
ATOM 1387 C CA . ALA A 1 179 ? -1.690 -12.280 0.177 1.00 97.56 179 ALA A CA 1
ATOM 1388 C C . ALA A 1 179 ? -2.843 -11.265 0.223 1.00 97.56 179 ALA A C 1
ATOM 1390 O O . ALA A 1 179 ? -2.961 -10.504 1.187 1.00 97.56 179 ALA A O 1
ATOM 1391 N N . GLY A 1 180 ? -3.734 -11.300 -0.774 1.00 96.94 180 GLY A N 1
ATOM 1392 C CA . GLY A 1 180 ? -4.935 -10.467 -0.798 1.00 96.94 180 GLY A CA 1
ATOM 1393 C C . GLY A 1 180 ? -5.853 -10.726 0.396 1.00 96.94 180 GLY A C 1
ATOM 1394 O O . GLY A 1 180 ? -6.318 -9.772 1.014 1.00 96.94 180 GLY A O 1
ATOM 1395 N N . LYS A 1 181 ? -6.042 -11.994 0.785 1.00 96.94 181 LYS A N 1
ATOM 1396 C CA . LYS A 1 181 ? -6.795 -12.375 1.988 1.00 96.94 181 LYS A CA 1
ATOM 1397 C C . LYS A 1 181 ? -6.171 -11.828 3.264 1.00 96.94 181 LYS A C 1
ATOM 1399 O O . LYS A 1 181 ? -6.875 -11.233 4.070 1.00 96.94 181 LYS A O 1
ATOM 1404 N N . ALA A 1 182 ? -4.856 -11.969 3.428 1.00 97.88 182 ALA A N 1
ATOM 1405 C CA . ALA A 1 182 ? -4.157 -11.437 4.594 1.00 97.88 182 ALA A CA 1
ATOM 1406 C C . ALA A 1 182 ? -4.356 -9.919 4.738 1.00 97.88 182 ALA A C 1
ATOM 1408 O O . ALA A 1 182 ? -4.630 -9.432 5.835 1.00 97.88 182 ALA A O 1
ATOM 1409 N N . MET A 1 183 ? -4.250 -9.173 3.632 1.00 97.69 183 MET A N 1
ATOM 1410 C CA . MET A 1 183 ? -4.501 -7.728 3.622 1.00 97.69 183 MET A CA 1
ATOM 1411 C C . MET A 1 183 ? -5.963 -7.387 3.904 1.00 97.69 183 MET A C 1
ATOM 1413 O O . MET A 1 183 ? -6.229 -6.482 4.692 1.00 97.69 183 MET A O 1
ATOM 1417 N N . ASP A 1 184 ? -6.901 -8.086 3.267 1.00 96.56 184 ASP A N 1
ATOM 1418 C CA . ASP A 1 184 ? -8.338 -7.862 3.422 1.00 96.56 184 ASP A CA 1
ATOM 1419 C C . ASP A 1 184 ? -8.790 -8.083 4.871 1.00 96.56 184 ASP A C 1
ATOM 1421 O O . ASP A 1 184 ? -9.391 -7.185 5.467 1.00 96.56 184 ASP A O 1
ATOM 1425 N N . ASP A 1 185 ? -8.399 -9.211 5.468 1.00 96.12 185 ASP A N 1
ATOM 1426 C CA . ASP A 1 185 ? -8.693 -9.551 6.861 1.00 96.12 185 ASP A CA 1
ATOM 1427 C C . ASP A 1 185 ? -8.050 -8.545 7.827 1.00 96.12 185 ASP A C 1
ATOM 1429 O O . ASP A 1 185 ? -8.707 -8.053 8.746 1.00 96.12 185 ASP A O 1
ATOM 1433 N N . ALA A 1 186 ? -6.788 -8.162 7.600 1.00 96.88 186 ALA A N 1
ATOM 1434 C CA . ALA A 1 186 ? -6.102 -7.191 8.451 1.00 96.88 186 ALA A CA 1
ATOM 1435 C C . ALA A 1 186 ? -6.747 -5.797 8.396 1.00 96.88 186 ALA A C 1
ATOM 1437 O O . ALA A 1 186 ? -6.913 -5.152 9.432 1.00 96.88 186 ALA A O 1
ATOM 1438 N N . VAL A 1 187 ? -7.118 -5.319 7.205 1.00 95.81 187 VAL A N 1
ATOM 1439 C CA . VAL A 1 187 ? -7.778 -4.015 7.032 1.00 95.81 187 VAL A CA 1
ATOM 1440 C C . VAL A 1 187 ? -9.169 -4.026 7.659 1.00 95.81 187 VAL A C 1
ATOM 1442 O O . VAL A 1 187 ? -9.540 -3.057 8.328 1.00 95.81 187 VAL A O 1
ATOM 1445 N N . ARG A 1 188 ? -9.926 -5.114 7.478 1.00 94.56 188 ARG A N 1
ATOM 1446 C CA . ARG A 1 188 ? -11.237 -5.301 8.108 1.00 94.56 188 ARG A CA 1
ATOM 1447 C C . ARG A 1 188 ? -11.122 -5.243 9.628 1.00 94.56 188 ARG A C 1
ATOM 1449 O O . ARG A 1 188 ? -11.822 -4.461 10.270 1.00 94.56 188 ARG A O 1
ATOM 1456 N N . GLU A 1 189 ? -10.185 -5.999 10.191 1.00 94.44 189 GLU A N 1
ATOM 1457 C CA . GLU A 1 189 ? -9.935 -6.025 11.629 1.00 94.44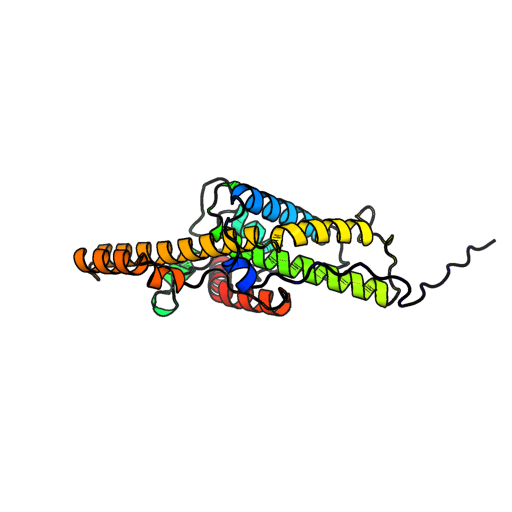 189 GLU A CA 1
ATOM 1458 C C . GLU A 1 189 ? -9.532 -4.647 12.168 1.00 94.44 189 GLU A C 1
ATOM 1460 O O . GLU A 1 189 ? -10.074 -4.190 13.174 1.00 94.44 189 GLU A O 1
ATOM 1465 N N . ALA A 1 190 ? -8.649 -3.930 11.471 1.00 93.75 190 ALA A N 1
ATOM 1466 C CA . ALA A 1 190 ? -8.227 -2.591 11.878 1.00 93.75 190 ALA A CA 1
ATOM 1467 C C . ALA A 1 190 ? -9.369 -1.562 11.843 1.00 93.75 190 ALA A C 1
ATOM 1469 O O . ALA A 1 190 ? -9.423 -0.667 12.692 1.00 93.75 190 ALA A O 1
ATOM 1470 N N . ARG A 1 191 ? -10.300 -1.673 10.887 1.00 92.69 191 ARG A N 1
ATOM 1471 C CA . ARG A 1 191 ? -11.512 -0.836 10.841 1.00 92.69 191 ARG A CA 1
ATOM 1472 C C . ARG A 1 191 ? -12.429 -1.127 12.021 1.00 92.69 191 ARG A C 1
ATOM 1474 O O . ARG A 1 191 ? -12.873 -0.191 12.682 1.00 92.69 191 ARG A O 1
ATOM 1481 N N . VAL A 1 192 ? -12.665 -2.404 12.319 1.00 92.81 192 VAL A N 1
ATOM 1482 C CA . VAL A 1 192 ? -13.453 -2.816 13.488 1.00 92.81 192 VAL A CA 1
ATOM 1483 C C . VAL A 1 192 ? -12.823 -2.283 14.768 1.00 92.81 192 VAL A C 1
ATOM 1485 O O . VAL A 1 192 ? -13.514 -1.638 15.555 1.00 92.81 192 VAL A O 1
ATOM 1488 N N . GLN A 1 193 ? -11.515 -2.470 14.944 1.00 92.62 193 GLN A N 1
ATOM 1489 C CA . GLN A 1 193 ? -10.792 -1.954 16.103 1.00 92.62 193 GLN A CA 1
ATOM 1490 C C . GLN A 1 193 ? -10.914 -0.430 16.212 1.00 92.62 193 GLN A C 1
ATOM 1492 O O . GLN A 1 193 ? -11.212 0.085 17.284 1.00 92.62 193 GLN A O 1
ATOM 1497 N N . SER A 1 194 ? -10.788 0.295 15.098 1.00 90.88 194 SER A N 1
ATOM 1498 C CA . SER A 1 194 ? -10.927 1.757 15.092 1.00 90.88 194 SER A CA 1
ATOM 1499 C C . SER A 1 194 ? -12.315 2.211 15.556 1.00 90.88 194 SER A C 1
ATOM 1501 O O . SER A 1 194 ? -12.431 3.179 16.308 1.00 90.88 194 SER A O 1
ATOM 1503 N N . ILE A 1 195 ? -13.379 1.507 15.150 1.00 91.25 195 ILE A N 1
ATOM 1504 C CA . ILE A 1 195 ? -14.744 1.799 15.614 1.00 91.25 195 ILE A CA 1
ATOM 1505 C C . ILE A 1 195 ? -14.875 1.505 17.114 1.00 91.25 195 ILE A C 1
ATOM 1507 O O . ILE A 1 195 ? -15.472 2.302 17.839 1.00 91.25 195 ILE A O 1
ATOM 1511 N N . GLN A 1 196 ? -14.305 0.396 17.593 1.00 92.06 196 GLN A N 1
ATOM 1512 C CA . GLN A 1 196 ? -14.299 0.051 19.018 1.00 92.06 196 GLN A CA 1
ATOM 1513 C C . GLN A 1 196 ? -13.588 1.127 19.852 1.00 92.06 196 GLN A C 1
ATOM 1515 O O . GLN A 1 196 ? -14.139 1.581 20.856 1.00 92.06 196 GLN A O 1
ATOM 1520 N N . ASP A 1 197 ? -12.424 1.597 19.405 1.00 91.38 197 ASP A N 1
ATOM 1521 C CA . ASP A 1 197 ? -11.655 2.643 20.084 1.00 91.38 197 ASP A CA 1
ATOM 1522 C C . ASP A 1 197 ? -12.438 3.964 20.164 1.00 91.38 197 ASP A C 1
ATOM 1524 O O . ASP A 1 197 ? -12.457 4.627 21.205 1.00 91.38 197 ASP A O 1
ATOM 1528 N N . GLU A 1 198 ? -13.155 4.332 19.100 1.00 91.19 198 GLU A N 1
ATOM 1529 C CA . GLU A 1 198 ? -14.003 5.530 19.083 1.00 91.19 198 GLU A CA 1
ATOM 1530 C C . GLU A 1 198 ? -15.246 5.379 19.978 1.00 91.19 198 GLU A C 1
ATOM 1532 O O . GLU A 1 198 ? -15.634 6.329 20.663 1.00 91.19 198 GLU A O 1
ATOM 1537 N N . ILE A 1 199 ? -15.853 4.190 20.052 1.00 91.56 199 ILE A N 1
ATOM 1538 C CA . ILE A 1 199 ? -16.930 3.899 21.014 1.00 91.56 199 ILE A CA 1
ATOM 1539 C C . ILE A 1 199 ? -16.419 4.088 22.449 1.00 91.56 199 ILE A C 1
ATOM 1541 O O . ILE A 1 199 ? -17.052 4.788 23.245 1.00 91.56 199 ILE A O 1
ATOM 1545 N N . VAL A 1 200 ? -15.245 3.540 22.775 1.00 92.44 200 VAL A N 1
ATOM 1546 C CA . VAL A 1 200 ? -14.614 3.706 24.095 1.00 92.44 200 VAL A CA 1
ATOM 1547 C C . VAL A 1 200 ? -14.317 5.181 24.380 1.00 92.44 200 VAL A C 1
ATOM 1549 O O . VAL A 1 200 ? -14.608 5.676 25.473 1.00 92.44 200 VAL A O 1
ATOM 1552 N N . ALA A 1 201 ? -13.820 5.928 23.392 1.00 90.00 201 ALA A N 1
ATOM 1553 C CA . ALA A 1 201 ? -13.584 7.363 23.527 1.00 90.00 201 ALA A CA 1
ATOM 1554 C C . ALA A 1 201 ? -14.879 8.147 23.810 1.00 90.00 201 ALA A C 1
ATOM 1556 O O . ALA A 1 201 ? -14.863 9.111 24.581 1.00 90.00 201 ALA A 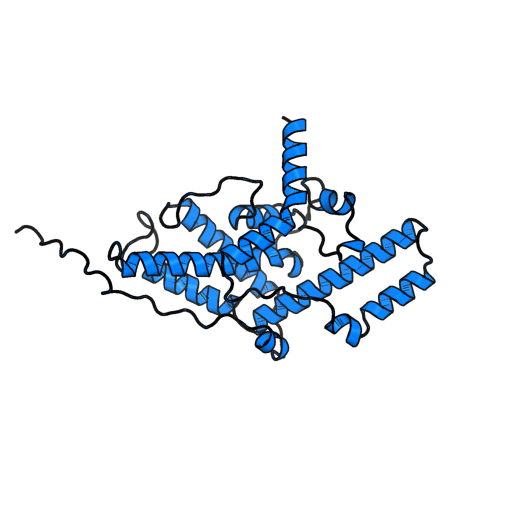O 1
ATOM 1557 N N . ARG A 1 202 ? -16.020 7.741 23.238 1.00 90.56 202 ARG A N 1
ATOM 1558 C CA . ARG A 1 202 ? -17.334 8.352 23.515 1.00 90.56 202 ARG A CA 1
ATOM 1559 C C . ARG A 1 202 ? -17.823 8.079 24.931 1.00 90.56 202 ARG A C 1
ATOM 1561 O O . ARG A 1 202 ? -18.397 8.986 25.538 1.00 90.56 202 ARG A O 1
ATOM 1568 N N . VAL A 1 203 ? -17.556 6.892 25.475 1.00 93.44 203 VAL A N 1
ATOM 1569 C CA . VAL A 1 203 ? -17.825 6.587 26.890 1.00 93.44 203 VAL A CA 1
ATOM 1570 C C . VAL A 1 203 ? -16.984 7.480 27.795 1.00 93.44 203 VAL A C 1
ATOM 1572 O O . VAL A 1 203 ? -17.526 8.131 28.684 1.00 93.44 203 VAL A O 1
ATOM 1575 N N . ALA A 1 204 ? -15.683 7.606 27.520 1.00 92.69 204 ALA A N 1
ATOM 1576 C CA . ALA A 1 204 ? -14.786 8.461 28.302 1.00 92.69 204 ALA A CA 1
ATOM 1577 C C . ALA A 1 204 ? -15.204 9.946 28.292 1.00 92.69 204 ALA A C 1
ATOM 1579 O O . ALA A 1 204 ? -14.962 10.674 29.254 1.00 92.69 204 ALA A O 1
ATOM 1580 N N . ARG A 1 205 ? -15.860 10.400 27.217 1.00 93.19 205 ARG A N 1
ATOM 1581 C CA . ARG A 1 205 ? -16.413 11.760 27.086 1.00 93.19 205 ARG A CA 1
ATOM 1582 C C . ARG A 1 205 ? -17.826 11.911 27.669 1.00 93.19 205 ARG A C 1
ATOM 1584 O O . ARG A 1 205 ? -18.412 12.979 27.519 1.00 93.19 205 ARG A O 1
ATOM 1591 N N . ASN A 1 206 ? -18.382 10.879 28.310 1.00 91.94 206 ASN A N 1
ATOM 1592 C CA . ASN A 1 206 ? -19.764 10.828 28.810 1.00 91.94 206 ASN A CA 1
ATOM 1593 C C . ASN A 1 206 ? -20.835 11.072 27.725 1.00 91.94 206 ASN A C 1
ATOM 1595 O O . ASN A 1 206 ? -21.935 11.529 28.023 1.00 91.94 206 ASN A O 1
ATOM 1599 N N . VAL A 1 207 ? -20.522 10.771 26.460 1.00 93.19 207 VAL A N 1
ATOM 1600 C CA . VAL A 1 207 ? -21.466 10.869 25.329 1.00 93.19 207 VAL A CA 1
ATOM 1601 C C . VAL A 1 207 ? -22.274 9.574 25.174 1.00 93.19 207 VAL A C 1
ATOM 1603 O O . VAL A 1 207 ? -23.348 9.574 24.578 1.00 93.19 207 VAL A O 1
ATOM 1606 N N . MET A 1 208 ? -21.772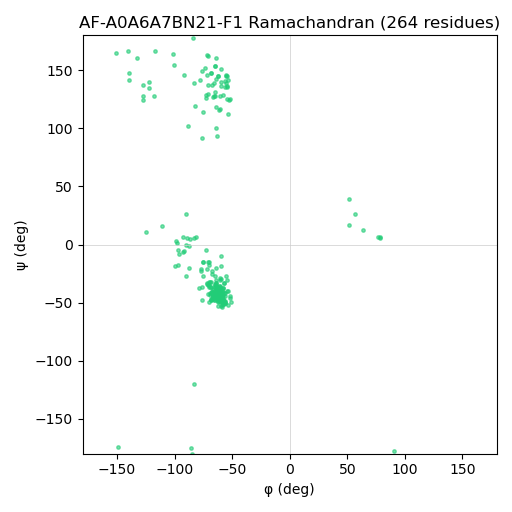 8.466 25.722 1.00 93.06 208 MET A N 1
ATOM 1607 C CA . MET A 1 208 ? -22.377 7.138 25.649 1.00 93.06 208 MET A CA 1
ATOM 1608 C C . MET A 1 208 ? -22.232 6.420 26.996 1.00 93.06 208 MET A C 1
ATOM 1610 O O . MET A 1 208 ? -21.198 6.531 27.649 1.00 93.06 208 MET A O 1
ATOM 1614 N N . SER A 1 209 ? -23.255 5.675 27.418 1.00 95.56 209 SER A N 1
ATOM 1615 C CA . SER A 1 209 ? -23.172 4.814 28.607 1.00 95.56 209 SER A CA 1
ATOM 1616 C C . SER A 1 209 ? -22.334 3.561 28.339 1.00 95.56 209 SER A C 1
ATOM 1618 O O . SER A 1 209 ? -22.360 3.048 27.222 1.00 95.56 209 SER A O 1
ATOM 1620 N N . GLY A 1 210 ? -21.699 3.003 29.374 1.00 94.88 210 GLY A N 1
ATOM 1621 C CA . GLY A 1 210 ? -20.932 1.755 29.257 1.00 94.88 210 GLY A CA 1
ATOM 1622 C C . GLY A 1 210 ? -21.743 0.570 28.715 1.00 94.88 210 GLY A C 1
ATOM 1623 O O . GLY A 1 210 ? -21.267 -0.134 27.834 1.00 94.88 210 GLY A O 1
ATOM 1624 N N . GLU A 1 211 ? -22.995 0.403 29.153 1.00 95.44 211 GLU A N 1
ATOM 1625 C CA . GLU A 1 211 ? -23.865 -0.685 28.671 1.00 95.44 211 GLU A CA 1
ATOM 1626 C C . GLU A 1 211 ? -24.185 -0.572 27.173 1.00 95.44 211 GLU A C 1
ATOM 1628 O O . GLU A 1 211 ? -24.248 -1.569 26.458 1.00 95.44 211 GLU A O 1
ATOM 1633 N N . GLU A 1 212 ? -24.395 0.652 26.685 1.00 94.19 212 GLU A N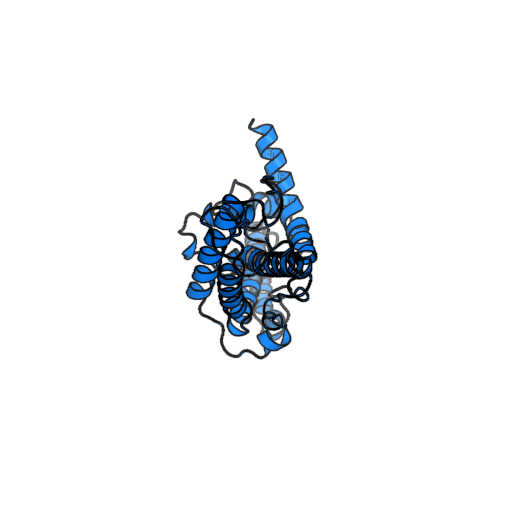 1
ATOM 1634 C CA . GLU A 1 212 ? -24.614 0.899 25.257 1.00 94.19 212 GLU A CA 1
ATOM 1635 C C . GLU A 1 212 ? -23.354 0.607 24.440 1.00 94.19 212 GLU A C 1
ATOM 1637 O O . GLU A 1 212 ? -23.440 -0.011 23.381 1.00 94.19 212 GLU A O 1
ATOM 1642 N N . ALA A 1 213 ? -22.184 0.992 24.951 1.00 93.31 213 ALA A N 1
ATOM 1643 C CA . ALA A 1 213 ? -20.912 0.705 24.303 1.00 93.31 213 ALA A CA 1
ATOM 1644 C C . ALA A 1 213 ? -20.656 -0.800 24.180 1.00 93.31 213 ALA A C 1
ATOM 1646 O O . ALA A 1 213 ? -20.297 -1.268 23.103 1.00 93.31 213 ALA A O 1
ATOM 1647 N N . GLU A 1 214 ? -20.896 -1.565 25.246 1.00 94.38 214 GLU A N 1
ATOM 1648 C CA . GLU A 1 214 ? -20.743 -3.020 25.230 1.00 94.38 214 GLU A CA 1
ATOM 1649 C C . GLU A 1 214 ? -21.660 -3.673 24.187 1.00 94.38 214 GLU A C 1
ATOM 1651 O O . GLU A 1 214 ? -21.193 -4.473 23.375 1.00 94.38 214 GLU A O 1
ATOM 1656 N N . ARG A 1 215 ? -22.937 -3.266 24.126 1.00 94.56 215 ARG A N 1
ATOM 1657 C CA . ARG A 1 215 ? -23.877 -3.756 23.103 1.00 94.56 215 ARG A CA 1
ATOM 1658 C C . ARG A 1 215 ? -23.396 -3.466 21.683 1.00 94.56 215 ARG A C 1
ATOM 1660 O O . ARG A 1 215 ? -23.463 -4.349 20.830 1.00 94.56 215 ARG A O 1
ATOM 1667 N N . GLN A 1 216 ? -22.908 -2.255 21.414 1.00 92.88 216 GLN A N 1
ATOM 1668 C CA . GLN A 1 216 ? -22.419 -1.891 20.080 1.00 92.88 216 GLN A CA 1
ATOM 1669 C C . GLN A 1 216 ? -21.140 -2.647 19.702 1.00 92.88 216 GLN A C 1
ATOM 1671 O O . GLN A 1 216 ? -21.025 -3.123 18.574 1.00 92.88 216 GLN A O 1
ATOM 1676 N N . ILE A 1 217 ? -20.205 -2.802 20.642 1.00 93.19 217 ILE A N 1
ATOM 1677 C CA . ILE A 1 217 ? -18.954 -3.543 20.438 1.00 93.19 217 ILE A CA 1
ATOM 1678 C C . ILE A 1 217 ? -19.238 -5.015 20.127 1.00 93.19 217 ILE A C 1
ATOM 1680 O O . ILE A 1 217 ? -18.646 -5.552 19.189 1.00 93.19 217 ILE A O 1
ATOM 1684 N N . MET A 1 218 ? -20.150 -5.648 20.872 1.00 92.94 218 MET A N 1
ATOM 1685 C CA . MET A 1 218 ? -20.559 -7.034 20.624 1.00 92.94 218 MET A CA 1
ATOM 1686 C C . MET A 1 218 ? -21.208 -7.178 19.250 1.00 92.94 218 MET A C 1
ATOM 1688 O O . MET A 1 218 ? -20.817 -8.054 18.484 1.00 92.94 218 MET A O 1
ATOM 1692 N N . ARG A 1 219 ? -22.117 -6.262 18.895 1.00 92.62 219 ARG A N 1
ATOM 1693 C CA . ARG A 1 219 ? -22.806 -6.280 17.602 1.00 92.62 219 ARG A CA 1
ATOM 1694 C C . ARG A 1 219 ? -21.850 -6.197 16.413 1.00 92.62 219 ARG A C 1
ATOM 1696 O O . ARG A 1 219 ? -22.041 -6.894 15.431 1.00 92.62 219 ARG A O 1
ATOM 1703 N N . ILE A 1 220 ? -20.808 -5.367 16.480 1.00 91.69 220 ILE A N 1
ATOM 1704 C CA . ILE A 1 220 ? -19.837 -5.231 15.374 1.00 91.69 220 ILE A CA 1
ATOM 1705 C C . ILE A 1 220 ? -19.004 -6.513 15.181 1.00 91.69 220 ILE A C 1
ATOM 1707 O O . ILE A 1 220 ? -18.469 -6.747 14.100 1.00 91.69 220 ILE A O 1
ATOM 1711 N N . ARG A 1 221 ? -18.895 -7.350 16.219 1.00 91.56 221 ARG A N 1
ATOM 1712 C CA . ARG A 1 221 ? -18.195 -8.642 16.180 1.00 91.56 221 ARG A CA 1
ATOM 1713 C C . ARG A 1 221 ? -19.110 -9.815 15.819 1.00 91.56 221 ARG A C 1
ATOM 1715 O O . ARG A 1 221 ? -18.607 -10.924 15.652 1.00 91.56 221 ARG A O 1
ATOM 1722 N N . GLU A 1 222 ? -20.420 -9.597 15.696 1.00 92.88 222 GLU A N 1
ATOM 1723 C CA . GLU A 1 222 ? -21.330 -10.593 15.124 1.00 92.88 222 GLU A CA 1
ATOM 1724 C C . GLU A 1 222 ? -20.894 -10.894 13.691 1.00 92.88 222 GLU A C 1
ATOM 1726 O O . GLU A 1 222 ? -20.542 -9.984 12.940 1.00 92.88 222 GLU A O 1
ATOM 1731 N N . ARG A 1 223 ? -20.889 -12.177 13.319 1.00 89.38 223 ARG A N 1
ATOM 1732 C CA . ARG A 1 223 ? -20.301 -12.637 12.057 1.00 89.38 223 ARG A CA 1
ATOM 1733 C C . ARG A 1 223 ? -20.906 -11.923 10.853 1.00 89.38 223 ARG A C 1
ATOM 1735 O O . ARG A 1 223 ? -20.169 -11.474 9.987 1.00 89.38 223 ARG A O 1
ATOM 1742 N N . GLU A 1 224 ? -22.226 -11.784 10.825 1.00 89.94 224 GLU A N 1
ATOM 1743 C CA . GLU A 1 224 ? -22.944 -11.131 9.733 1.00 89.94 224 GLU A CA 1
ATOM 1744 C C . GLU A 1 224 ? -22.512 -9.666 9.574 1.00 89.94 224 GLU A C 1
ATOM 1746 O O . GLU A 1 224 ? -22.295 -9.198 8.462 1.00 89.94 224 GLU A O 1
ATOM 1751 N N . VAL A 1 225 ? -22.321 -8.955 10.687 1.00 88.06 225 VAL A N 1
ATOM 1752 C CA . VAL A 1 225 ? -21.911 -7.543 10.684 1.00 88.06 225 VAL A CA 1
ATOM 1753 C C . VAL A 1 225 ? -20.424 -7.396 10.369 1.00 88.06 225 VAL A C 1
ATOM 1755 O O . VAL A 1 225 ? -20.034 -6.443 9.691 1.00 88.06 225 VAL A O 1
ATOM 1758 N N . TYR A 1 226 ? -19.596 -8.320 10.858 1.00 89.62 226 TYR A N 1
ATOM 1759 C CA . TYR A 1 226 ? -18.160 -8.352 10.605 1.00 89.62 226 TYR A CA 1
ATOM 1760 C C . TYR A 1 226 ? -17.864 -8.614 9.127 1.00 89.62 226 TYR A C 1
ATOM 1762 O O . TYR A 1 226 ? -17.092 -7.874 8.522 1.00 89.62 226 TYR A O 1
ATOM 1770 N N . ASP A 1 227 ? -18.516 -9.613 8.531 1.00 86.25 227 ASP A N 1
ATOM 1771 C CA . ASP A 1 227 ? -18.328 -9.988 7.126 1.00 86.25 227 ASP A CA 1
ATOM 1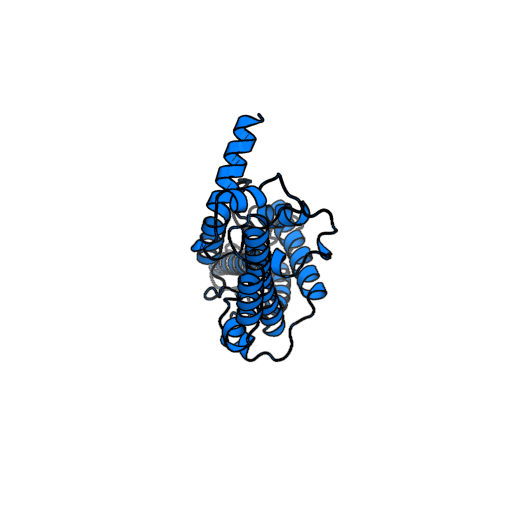772 C C . ASP A 1 227 ? -18.791 -8.859 6.173 1.00 86.25 227 ASP A C 1
ATOM 1774 O O . ASP A 1 227 ? -18.232 -8.691 5.088 1.00 86.25 227 ASP A O 1
ATOM 1778 N N . GLU A 1 228 ? -19.745 -8.021 6.601 1.00 87.00 228 GLU A N 1
ATOM 1779 C CA . GLU A 1 228 ? -20.165 -6.798 5.897 1.00 87.00 228 GLU A CA 1
ATOM 1780 C C . GLU A 1 228 ? -19.175 -5.627 6.029 1.00 87.00 228 GLU A C 1
ATOM 1782 O O . GLU A 1 228 ? -19.256 -4.657 5.265 1.00 87.00 228 GLU A O 1
ATOM 1787 N N . GLN A 1 229 ? -18.225 -5.677 6.971 1.00 87.81 229 GLN A N 1
ATOM 1788 C CA . GLN A 1 229 ? -17.209 -4.634 7.079 1.00 87.81 229 GLN A CA 1
ATOM 1789 C C . GLN A 1 229 ? -16.299 -4.664 5.851 1.00 87.81 229 GLN A C 1
ATOM 1791 O O . GLN A 1 229 ? -15.699 -5.681 5.488 1.00 87.81 229 GLN A O 1
ATOM 1796 N N . MET A 1 230 ? -16.167 -3.497 5.225 1.00 87.38 230 MET A N 1
ATOM 1797 C CA . MET A 1 230 ? -15.318 -3.309 4.058 1.00 87.38 230 MET A CA 1
ATOM 1798 C C . MET A 1 230 ? -13.859 -3.600 4.419 1.00 87.38 230 MET A C 1
ATOM 1800 O O . MET A 1 230 ? -13.275 -2.877 5.217 1.00 87.38 230 MET A O 1
ATOM 1804 N N . GLY A 1 231 ? -13.266 -4.626 3.817 1.00 89.94 231 GLY A N 1
ATOM 1805 C CA . GLY A 1 231 ? -11.837 -4.905 3.923 1.00 89.94 231 GLY A CA 1
ATOM 1806 C C . GLY A 1 231 ? -11.030 -4.062 2.934 1.00 89.94 231 GLY A C 1
ATOM 1807 O O . GLY A 1 231 ? -11.045 -2.820 2.963 1.00 89.94 231 GLY A O 1
ATOM 1808 N N . LEU A 1 232 ? -10.316 -4.746 2.048 1.00 91.56 232 LEU A N 1
ATOM 1809 C CA . LEU A 1 232 ? -9.552 -4.131 0.977 1.00 91.56 232 LEU A CA 1
ATOM 1810 C C . LEU A 1 232 ? -10.493 -3.552 -0.093 1.00 91.56 232 LEU A C 1
ATOM 1812 O O . LEU A 1 232 ? -11.476 -4.164 -0.506 1.00 91.56 232 LEU A O 1
ATOM 1816 N N . GLU A 1 233 ? -10.174 -2.354 -0.570 1.00 90.50 233 GLU A N 1
ATOM 1817 C CA . GLU A 1 233 ? -10.885 -1.710 -1.670 1.00 90.50 233 GLU A CA 1
ATOM 1818 C C . GLU A 1 233 ? -10.270 -2.121 -3.004 1.00 90.50 233 GLU A C 1
ATOM 1820 O O . GLU A 1 233 ? -9.244 -1.592 -3.444 1.00 90.50 233 GLU A O 1
ATOM 1825 N N . TRP A 1 234 ? -10.945 -3.044 -3.674 1.00 85.94 234 TRP A N 1
ATOM 1826 C CA . TRP A 1 234 ? -10.518 -3.569 -4.960 1.00 85.94 234 TRP A CA 1
ATOM 1827 C C . TRP A 1 234 ? -10.541 -2.484 -6.037 1.00 85.94 234 TRP A C 1
ATOM 1829 O O . TRP A 1 234 ? -11.503 -1.725 -6.189 1.00 85.94 234 TRP A O 1
ATOM 1839 N N . THR A 1 235 ? -9.439 -2.387 -6.778 1.00 86.06 235 THR A N 1
ATOM 1840 C CA . THR A 1 235 ? -9.305 -1.470 -7.911 1.00 86.06 235 THR A CA 1
ATOM 1841 C C . THR A 1 235 ? -9.089 -2.302 -9.169 1.00 86.06 235 THR A C 1
ATOM 1843 O O . THR A 1 235 ? -8.197 -3.151 -9.159 1.00 86.06 235 THR A O 1
ATOM 1846 N N . PRO A 1 236 ? -9.874 -2.089 -10.242 1.00 80.69 236 PRO A N 1
ATOM 1847 C CA . PRO A 1 236 ? -9.717 -2.842 -11.480 1.00 80.69 236 PRO A CA 1
ATOM 1848 C C . PRO A 1 236 ? -8.271 -2.795 -11.977 1.00 80.69 236 PRO A C 1
ATOM 1850 O O . PRO A 1 236 ? -7.702 -1.714 -12.124 1.00 80.69 236 PRO A O 1
ATOM 1853 N N . GLU A 1 237 ? -7.683 -3.976 -12.175 1.00 84.69 237 GLU A N 1
ATOM 1854 C CA . GLU A 1 237 ? -6.309 -4.184 -12.658 1.00 84.69 237 GLU A CA 1
ATOM 1855 C C . GLU A 1 237 ? -5.195 -3.427 -11.916 1.00 84.69 237 GLU A C 1
ATOM 1857 O O . GLU A 1 237 ? -4.081 -3.308 -12.437 1.00 84.69 237 GLU A O 1
ATOM 1862 N N . TRP A 1 238 ? -5.478 -2.921 -10.712 1.00 90.31 238 TRP A N 1
ATOM 1863 C CA . TRP A 1 238 ? -4.580 -2.027 -9.981 1.00 90.31 238 TRP A CA 1
ATOM 1864 C C . TRP A 1 238 ? -4.123 -0.830 -10.826 1.00 90.31 238 TRP A C 1
ATOM 1866 O O . TRP A 1 238 ? -2.961 -0.426 -10.768 1.00 90.31 238 TRP A O 1
ATOM 1876 N N . ASP A 1 239 ? -5.040 -0.270 -11.624 1.00 92.75 239 ASP A N 1
ATOM 1877 C CA . ASP A 1 239 ? -4.762 0.884 -12.475 1.00 92.75 239 ASP A CA 1
ATOM 1878 C C . ASP A 1 239 ? -4.125 2.030 -11.674 1.00 92.75 239 ASP A C 1
ATOM 1880 O O . ASP A 1 239 ? -4.667 2.502 -10.667 1.00 92.75 239 ASP A O 1
ATOM 1884 N N . ALA A 1 240 ? -2.960 2.484 -12.137 1.00 91.75 240 ALA A N 1
ATOM 1885 C CA . ALA A 1 240 ? -2.154 3.444 -11.400 1.00 91.75 240 ALA A CA 1
ATOM 1886 C C . ALA A 1 240 ? -2.852 4.802 -11.246 1.00 91.75 240 ALA A C 1
ATOM 1888 O O . ALA A 1 240 ? -2.707 5.442 -10.205 1.00 91.75 240 ALA A O 1
ATOM 1889 N N . ALA A 1 241 ? -3.637 5.245 -12.232 1.00 91.81 241 ALA A N 1
ATOM 1890 C CA . ALA A 1 241 ? -4.351 6.515 -12.142 1.00 91.81 241 ALA A CA 1
ATOM 1891 C C . ALA A 1 241 ? -5.479 6.444 -11.102 1.00 91.81 241 ALA A C 1
ATOM 1893 O O . ALA A 1 241 ? -5.610 7.356 -10.283 1.00 91.81 241 ALA A O 1
ATOM 1894 N N . LEU A 1 242 ? -6.246 5.350 -11.080 1.00 93.81 242 LEU A N 1
ATOM 1895 C CA . LEU A 1 242 ? -7.297 5.122 -10.086 1.00 93.81 242 LEU A CA 1
ATOM 1896 C C . LEU A 1 242 ? -6.730 4.987 -8.670 1.00 93.81 242 LEU A C 1
ATOM 1898 O O . LEU A 1 242 ? -7.249 5.615 -7.745 1.00 93.81 242 LEU A O 1
ATOM 1902 N N . VAL A 1 243 ? -5.657 4.212 -8.491 1.00 95.06 243 VAL A N 1
ATOM 1903 C CA . VAL A 1 243 ? -4.990 4.069 -7.187 1.00 95.06 243 VAL A CA 1
ATOM 1904 C C . VAL A 1 243 ? -4.454 5.417 -6.702 1.00 95.06 243 VAL A C 1
ATOM 1906 O O . VAL A 1 243 ? -4.721 5.808 -5.565 1.00 95.06 243 VAL A O 1
ATOM 1909 N N . ASN A 1 244 ? -3.773 6.175 -7.565 1.00 92.69 244 ASN A N 1
ATOM 1910 C CA . ASN A 1 244 ? -3.248 7.495 -7.214 1.00 92.69 244 ASN A CA 1
ATOM 1911 C C . ASN A 1 244 ? -4.364 8.492 -6.876 1.00 92.69 244 ASN A C 1
ATOM 1913 O O . ASN A 1 244 ? -4.216 9.270 -5.935 1.00 92.69 244 ASN A O 1
ATOM 1917 N N . ALA A 1 245 ? -5.493 8.461 -7.590 1.00 93.50 245 ALA A N 1
ATOM 1918 C CA . ALA A 1 245 ? -6.649 9.300 -7.280 1.00 93.50 245 ALA A CA 1
ATOM 1919 C C . ALA A 1 245 ? -7.244 8.961 -5.904 1.00 93.50 245 ALA A C 1
ATOM 1921 O O . ALA A 1 245 ? -7.488 9.866 -5.105 1.00 93.50 245 ALA A O 1
ATOM 1922 N N . LYS A 1 246 ? -7.410 7.668 -5.591 1.00 93.50 246 LYS A N 1
ATOM 1923 C CA . LYS A 1 246 ? -7.899 7.201 -4.283 1.00 93.50 246 LYS A CA 1
ATOM 1924 C C . LYS A 1 246 ? -6.963 7.602 -3.143 1.00 93.50 246 LYS A C 1
ATOM 1926 O O . LYS A 1 246 ? -7.415 8.156 -2.143 1.00 93.50 246 LYS A O 1
ATOM 1931 N N . LEU A 1 247 ? -5.659 7.368 -3.292 1.00 94.75 247 LEU A N 1
ATOM 1932 C CA . LEU A 1 247 ? -4.667 7.765 -2.289 1.00 94.75 247 LEU A CA 1
ATOM 1933 C C . LEU A 1 247 ? -4.603 9.292 -2.149 1.00 94.75 247 LEU A C 1
ATOM 1935 O O . LEU A 1 247 ? -4.526 9.805 -1.033 1.00 94.75 247 LEU A O 1
ATOM 1939 N N . GLY A 1 248 ? -4.691 10.025 -3.262 1.00 93.94 248 GLY A N 1
ATOM 1940 C CA . GLY A 1 248 ? -4.764 11.485 -3.288 1.00 93.94 248 GLY A CA 1
ATOM 1941 C C . GLY A 1 248 ? -5.948 12.023 -2.491 1.00 93.94 248 GLY A C 1
ATOM 1942 O O . GLY A 1 248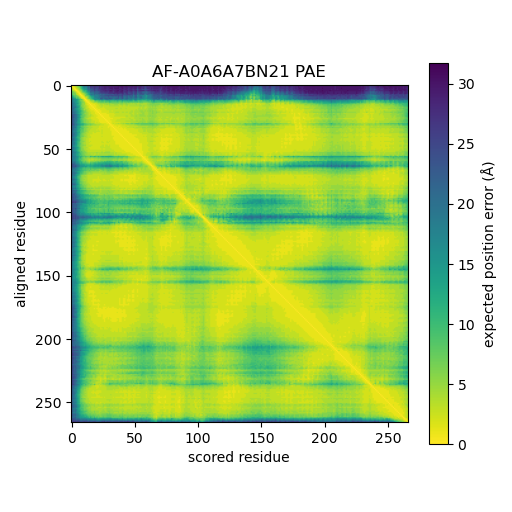 ? -5.773 12.913 -1.662 1.00 93.94 24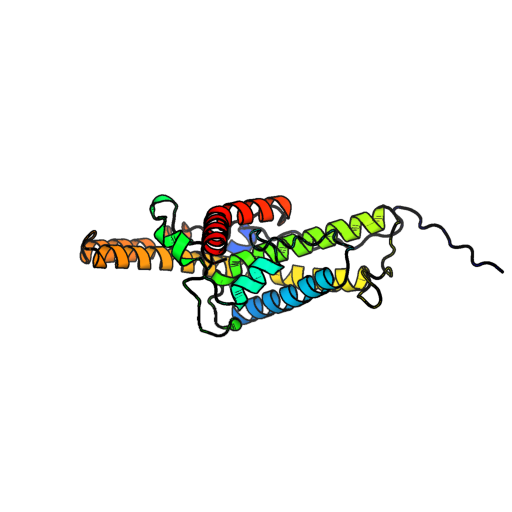8 GLY A O 1
ATOM 1943 N N . GLU A 1 249 ? -7.133 11.448 -2.693 1.00 92.31 249 GLU A N 1
ATOM 1944 C CA . GLU A 1 249 ? -8.344 11.745 -1.924 1.00 92.31 249 GLU A CA 1
ATOM 1945 C C . GLU A 1 249 ? -8.149 11.443 -0.432 1.00 92.31 249 GLU A C 1
ATOM 1947 O O . GLU A 1 249 ? -8.331 12.331 0.404 1.00 92.31 249 GLU A O 1
ATOM 1952 N N . LYS A 1 250 ? -7.695 10.224 -0.105 1.00 92.31 250 LYS A N 1
ATOM 1953 C CA . LYS A 1 250 ? -7.495 9.747 1.274 1.00 92.31 250 LYS A CA 1
ATOM 1954 C C . LYS A 1 250 ? -6.552 10.651 2.070 1.00 92.31 250 LYS A C 1
ATOM 1956 O O . LYS A 1 250 ? -6.799 10.945 3.239 1.00 92.31 250 LYS A O 1
ATOM 1961 N N . TYR A 1 251 ? -5.464 11.098 1.447 1.00 93.56 251 TYR A N 1
ATOM 1962 C CA . TYR A 1 251 ? -4.435 11.892 2.114 1.00 93.56 251 TYR A CA 1
ATOM 1963 C C . TYR A 1 251 ? -4.629 13.405 2.003 1.00 93.56 251 TYR A C 1
ATOM 1965 O O . TYR A 1 251 ? -3.891 14.140 2.665 1.00 93.56 251 TYR A O 1
ATOM 1973 N N . ARG A 1 252 ? -5.604 13.901 1.226 1.00 91.62 252 ARG A N 1
ATOM 1974 C CA . ARG A 1 252 ? -5.740 15.340 0.950 1.00 91.62 252 ARG A CA 1
ATOM 1975 C C . ARG A 1 252 ? -5.788 16.182 2.222 1.00 91.62 252 ARG A C 1
ATOM 1977 O O . ARG A 1 252 ? -4.973 17.086 2.379 1.00 91.62 252 ARG A O 1
ATOM 1984 N N . GLY A 1 253 ? -6.670 15.834 3.162 1.00 88.56 253 GLY A N 1
ATOM 1985 C CA . GLY A 1 253 ? -6.801 16.571 4.424 1.00 88.56 253 GLY A CA 1
ATOM 1986 C C . GLY A 1 253 ? -5.544 16.508 5.301 1.00 88.56 253 GLY A C 1
ATOM 1987 O O . GLY A 1 253 ? -5.171 17.502 5.922 1.00 88.56 253 GLY A O 1
ATOM 1988 N N . VAL A 1 254 ? -4.854 15.362 5.322 1.00 90.62 254 VAL A N 1
ATOM 1989 C CA . VAL A 1 254 ? -3.607 15.191 6.087 1.00 90.62 254 VAL A CA 1
ATOM 1990 C C . VAL A 1 254 ? -2.491 16.050 5.497 1.00 90.62 254 VAL A C 1
ATOM 1992 O O . VAL A 1 254 ? -1.817 16.770 6.232 1.00 90.62 254 VAL A O 1
ATOM 1995 N N . PHE A 1 255 ? -2.305 16.022 4.178 1.00 92.50 255 PHE A N 1
ATOM 1996 C CA . PHE A 1 255 ? -1.249 16.786 3.518 1.00 92.50 255 PHE A CA 1
ATOM 1997 C C . PHE A 1 255 ? -1.513 18.290 3.485 1.00 92.50 255 PHE A C 1
ATOM 1999 O O . PHE A 1 255 ? -0.564 19.066 3.606 1.00 92.50 255 PHE A O 1
ATOM 2006 N N . GLU A 1 256 ? -2.768 18.722 3.379 1.00 91.62 256 GLU A N 1
ATOM 2007 C CA . GLU A 1 256 ? -3.135 20.131 3.547 1.00 91.62 256 GLU A CA 1
ATOM 2008 C C . GLU A 1 256 ? -2.781 20.639 4.948 1.00 91.62 256 GLU A C 1
ATOM 2010 O O . GLU A 1 256 ? -2.187 21.710 5.087 1.00 91.62 256 GLU A O 1
ATOM 2015 N N . GLU A 1 257 ? -3.076 19.854 5.985 1.00 88.38 257 GLU A N 1
ATOM 2016 C CA . GLU A 1 257 ? -2.759 20.202 7.368 1.00 88.38 257 GLU A CA 1
ATOM 2017 C C . GLU A 1 257 ? -1.246 20.188 7.641 1.00 88.38 257 GLU A C 1
ATOM 2019 O O . GLU A 1 257 ? -0.746 21.121 8.271 1.00 88.38 257 GLU A O 1
ATOM 2024 N N . CYS A 1 258 ? -0.498 19.201 7.131 1.00 87.69 258 CYS A N 1
ATOM 2025 C CA . CYS A 1 258 ? 0.971 19.193 7.189 1.00 87.69 258 CYS A CA 1
ATOM 2026 C C . CYS A 1 258 ? 1.549 20.457 6.537 1.00 87.69 258 CYS A C 1
ATOM 2028 O O . CYS A 1 258 ? 2.271 21.211 7.184 1.00 87.69 258 CYS A O 1
ATOM 2030 N N . ARG A 1 259 ? 1.123 20.778 5.308 1.00 90.12 259 ARG A N 1
ATOM 2031 C CA . ARG A 1 259 ? 1.557 21.990 4.593 1.00 90.12 259 ARG A CA 1
ATOM 2032 C C . ARG A 1 259 ? 1.245 23.265 5.375 1.00 90.12 259 ARG A C 1
ATOM 2034 O O . ARG A 1 259 ? 2.009 24.228 5.341 1.00 90.12 259 ARG A O 1
ATOM 2041 N N . ARG A 1 260 ? 0.100 23.306 6.060 1.00 88.56 260 ARG A N 1
ATOM 2042 C CA . ARG A 1 260 ? -0.310 24.444 6.892 1.00 88.56 260 ARG A CA 1
ATOM 2043 C C . ARG A 1 260 ? 0.552 24.586 8.151 1.00 88.56 260 ARG A C 1
ATOM 2045 O O . ARG A 1 260 ? 0.692 25.709 8.632 1.00 88.56 260 ARG A O 1
ATOM 2052 N N . ARG A 1 261 ? 1.056 23.490 8.722 1.00 85.19 261 ARG A N 1
ATOM 2053 C CA . ARG A 1 261 ? 1.944 23.502 9.899 1.00 85.19 261 ARG A CA 1
ATOM 2054 C C . ARG A 1 261 ? 3.359 23.910 9.517 1.00 85.19 261 ARG A C 1
ATOM 2056 O O . ARG A 1 261 ? 3.855 24.877 10.076 1.00 85.19 261 ARG A O 1
ATOM 2063 N N . ASP A 1 262 ? 3.909 23.319 8.464 1.00 86.88 262 ASP A N 1
ATOM 2064 C CA . ASP A 1 262 ? 5.267 23.623 7.998 1.00 86.88 262 ASP A CA 1
ATOM 2065 C C . ASP A 1 262 ? 5.428 25.100 7.591 1.00 86.88 262 ASP A C 1
ATOM 2067 O O . ASP A 1 262 ? 6.483 25.691 7.781 1.00 86.88 262 ASP A O 1
ATOM 2071 N N . ARG A 1 263 ? 4.359 25.745 7.094 1.00 87.31 263 ARG A N 1
ATOM 2072 C CA . ARG A 1 263 ? 4.330 27.199 6.821 1.00 87.31 263 ARG A CA 1
ATOM 2073 C C . ARG A 1 263 ? 4.283 28.093 8.062 1.00 87.31 263 ARG A C 1
ATOM 2075 O O . ARG A 1 263 ? 4.501 29.290 7.930 1.00 87.31 263 ARG A O 1
ATOM 2082 N N . LYS A 1 264 ? 3.855 27.570 9.210 1.00 80.12 264 LYS A N 1
ATOM 2083 C CA . LYS A 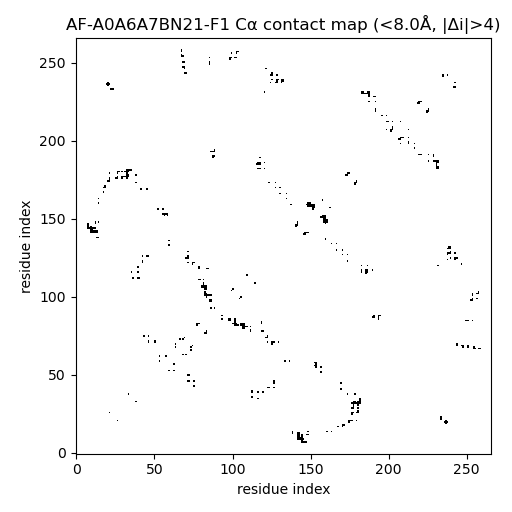1 264 ? 3.798 28.323 10.473 1.00 80.12 264 LYS A CA 1
ATOM 2084 C C . LYS A 1 264 ? 5.099 28.207 11.262 1.00 80.12 264 LYS A C 1
ATOM 2086 O O . LYS A 1 264 ? 5.389 29.113 12.036 1.00 80.12 264 LYS A O 1
ATOM 2091 N N . ASP A 1 265 ? 5.828 27.114 11.062 1.00 72.19 265 ASP A N 1
ATOM 2092 C CA . ASP A 1 265 ? 7.046 26.785 11.804 1.00 72.19 265 ASP A CA 1
ATOM 2093 C C . ASP A 1 265 ? 8.339 27.213 11.071 1.00 72.19 265 ASP A C 1
ATOM 2095 O O . ASP A 1 265 ? 9.419 27.132 11.657 1.00 72.19 265 ASP A O 1
ATOM 2099 N N . GLY A 1 266 ? 8.239 27.667 9.814 1.00 56.00 266 GLY A N 1
ATOM 2100 C CA . GLY A 1 266 ? 9.337 28.227 9.009 1.00 56.00 266 GLY A CA 1
ATOM 2101 C C . GLY A 1 266 ? 9.216 29.730 8.807 1.00 56.00 266 GLY A C 1
ATOM 2102 O O . GLY A 1 266 ? 10.277 30.392 8.799 1.00 56.00 266 GLY A O 1
#

Mean predicted aligned error: 5.91 Å

Solvent-accessible surface area (backbone atoms only — not comparable to full-atom values): 15058 Å² total; per-residue (Å²): 131,84,80,79,78,74,72,65,58,60,58,78,49,83,74,83,79,72,80,77,66,66,51,72,67,52,23,73,70,41,90,58,58,43,62,58,67,59,54,52,50,52,54,53,54,48,49,56,50,54,50,49,54,58,72,67,39,55,76,91,46,82,83,85,80,59,88,67,46,76,40,62,62,47,47,48,54,36,48,65,66,16,39,41,69,68,71,72,53,58,77,94,71,61,49,73,67,49,44,54,46,29,25,95,83,35,60,54,87,70,63,61,89,75,54,62,66,41,80,42,51,68,49,53,52,41,48,51,14,47,49,50,50,52,51,51,52,53,47,51,36,22,38,66,22,82,41,54,59,80,37,54,60,31,94,94,46,57,26,50,49,58,47,48,54,54,46,45,56,52,43,57,55,64,46,27,39,28,40,43,28,34,49,22,55,35,31,26,50,50,34,54,50,48,49,46,54,51,45,53,50,33,35,76,69,71,76,40,55,67,71,58,43,53,54,52,50,53,51,53,66,35,65,76,52,40,73,67,45,73,41,64,81,86,55,78,78,38,40,44,68,60,51,45,51,51,46,40,60,64,42,41,67,36,34,52,50,46,57,57,46,57,67,71,80,106

Foldseek 3Di:
DDPPPPQQDAPPDADDDFDFFADPVLLVPDDAADDLLVLLVLLLVLLVVVVVLLVFAQLLHDDDPDCLADASVNLSVCLQQQAAFQDLEDPVLDDLVSLVSRAPPDGDPDGSSPDQSLSCQLSLLNLLQSLVSLNVSLRVCRNRRVDDQQDASHVVHDGVVVVNVVSSVSCCVSRDSSNVNSQQLRQLVSNLVSVLVSLVVCVVVVNDPPVRSVVVNVVCVPPVNSVPRGGRDDDRSSHNVVSSVVSCVSCVSNSVVNVVVVVVVD

Sequence (266 aa):
MPAILSLPVPGLYSLPPFSPALTQDAVHACPEPLPAYLLIGHMLNLSIHLISIDAAGSFFGPRDTSPYTPSLYVLYTRLTNGYIAPSTLPPNFLTLSHTQHSTHANIFTGCVNNRPLADYQDLYYALLARIREMQQRMADHLRSGFSTPMTHIFPSGPTLAELHETLSSYWDVLNDAAAGKAMDDAVREARVQSIQDEIVARVARNVMSGEEAERQIMRIREREVYDEQMGLEWTPEWDAALVNAKLGEKYRGVFEECRRRDRKDG